Protein AF-A0A7I8DK92-F1 (afdb_monomer_lite)

Sequence (256 aa):
MRRIVTFVFLFSFLMVQNGCSIKQSSAKESYLDGIVMADKEGSFMIAFSGKEGILSPFEPVSVFYKNVKESFPRGTLIRITYDGTVRESYPVQVTAKDITVIQEVKDNWPPTMQIDSTYSPEEAIADGCYVENINGKNNNNKNLEAAVRFWQNASQGICAYLRKVTYTTEGDPIIADIIYDGTKFYAVTDSTRDSFLGTGSRISSKEYSFLNTYEKDGKKIIYLANKEQVSQKEYESGSLDTLRFIWSKKWYTFLR

InterPro domains:
  IPR025372 Protein of unknown function DUF4362 [PF14275] (138-211)

Organism: NCBI:txid1727145

Radius of gyration: 21.46 Å; chains: 1; bounding box: 60×77×52 Å

Foldseek 3Di:
DDDDDDDDDDDDDPPPPPFDKDADDDPDFDKWKFFFQADDVQWTWTQTQDLDDPDAGGQIEIEGEDDDPDDAQGLFIKMFTARRIWTPDVVIYTYGPDIGGPDHDDPNHNDPVPQDQQCAPVNCLSSQAQEDEPVPPDPDVSNCVLVVSQCVCVVVLHWGKHWYWYADPVGGIKIWIWTDNSFWIKIKIAPVSVPPDDPDPRIDIDIFGEWDWDDDPQKIKIKGFNDHDADPVNVVVVVTPIDIDIGHRPPPPPPD

Secondary structure (DSSP, 8-state):
--------------------EEE---SSPEEEEEEEEEEETTEEEEEE--SSSSSPTT-EEEEEESS--PPPPTT-EEEEEEEEEEESSSSEEEEEEEEEEEEPPSTT----TTS-TT--HHHHHHTT-EEE-TTS----HHHHHHHHHHHHHHHTT--EEEEEEEE-TT--EEEEEEEE-SS-EEEEEE-TT-TTS-SS-SEEEEEESEEEEEEETTEEEEEEESSS---HHHHHTT-S--EEEEEESTTTTS--

pLDDT: mean 78.19, std 17.71, range [33.88, 96.88]

Structure (mmCIF, N/CA/C/O backbone):
data_AF-A0A7I8DK92-F1
#
_entry.id   AF-A0A7I8DK92-F1
#
loop_
_atom_site.group_PDB
_atom_site.id
_atom_site.type_symbol
_atom_site.label_atom_id
_atom_site.label_alt_id
_atom_site.label_comp_id
_atom_site.label_asym_id
_atom_site.label_entity_id
_atom_site.label_seq_id
_atom_site.pdbx_PDB_ins_code
_atom_site.Cartn_x
_atom_site.Cartn_y
_atom_site.Cartn_z
_atom_site.occupancy
_atom_site.B_iso_or_equiv
_atom_site.auth_seq_id
_atom_site.auth_comp_id
_atom_site.auth_asym_id
_atom_site.auth_atom_id
_atom_site.pdbx_PDB_model_num
ATOM 1 N N . MET A 1 1 ? -34.002 59.200 1.028 1.00 43.03 1 MET A N 1
ATOM 2 C CA . MET A 1 1 ? -32.833 58.302 0.884 1.00 43.03 1 MET A CA 1
ATOM 3 C C . MET A 1 1 ? -33.162 56.977 1.550 1.00 43.03 1 MET A C 1
ATOM 5 O O . MET A 1 1 ? -33.529 56.970 2.717 1.00 43.03 1 MET A O 1
ATOM 9 N N . ARG A 1 2 ? -33.186 55.898 0.762 1.00 38.94 2 ARG A N 1
ATOM 10 C CA . ARG A 1 2 ? -33.722 54.578 1.128 1.00 38.94 2 ARG A CA 1
ATOM 11 C C . ARG A 1 2 ? -32.691 53.763 1.917 1.00 38.94 2 ARG A C 1
ATOM 13 O O . ARG A 1 2 ? -31.544 53.666 1.498 1.00 38.94 2 ARG A O 1
ATOM 20 N N . ARG A 1 3 ? -33.133 53.159 3.025 1.00 41.09 3 ARG A N 1
ATOM 21 C CA . ARG A 1 3 ? -32.421 52.105 3.763 1.00 41.09 3 ARG A CA 1
ATOM 22 C C . ARG A 1 3 ? -32.473 50.811 2.946 1.00 41.09 3 ARG A C 1
ATOM 24 O O . ARG A 1 3 ? -33.563 50.393 2.569 1.00 41.09 3 ARG A O 1
ATOM 31 N N . ILE A 1 4 ? -31.325 50.188 2.698 1.00 50.22 4 ILE A N 1
ATOM 32 C CA . ILE A 1 4 ? -31.240 48.814 2.190 1.00 50.22 4 ILE A CA 1
ATOM 33 C C . ILE A 1 4 ? -30.843 47.939 3.376 1.00 50.22 4 ILE A C 1
ATOM 35 O O . ILE A 1 4 ? -29.751 48.070 3.922 1.00 50.22 4 ILE A O 1
ATOM 39 N N . VAL A 1 5 ? -31.785 47.105 3.810 1.00 44.62 5 VAL A N 1
ATOM 40 C CA . VAL A 1 5 ? -31.573 46.018 4.765 1.00 44.62 5 VAL A CA 1
ATOM 41 C C . VAL A 1 5 ? -31.177 44.803 3.935 1.00 44.62 5 VAL A C 1
ATOM 43 O O . VAL A 1 5 ? -32.002 44.284 3.186 1.00 44.62 5 VAL A O 1
ATOM 46 N N . THR A 1 6 ? -29.925 44.364 4.033 1.00 50.34 6 THR A N 1
ATOM 47 C CA . THR A 1 6 ? -29.483 43.112 3.411 1.00 50.34 6 THR A CA 1
ATOM 48 C C . THR A 1 6 ? -29.711 41.978 4.403 1.00 50.34 6 THR A C 1
ATOM 50 O O . THR A 1 6 ? -28.994 41.847 5.392 1.00 50.34 6 THR A O 1
ATOM 53 N N . PHE A 1 7 ? -30.742 41.178 4.145 1.00 39.66 7 PHE A N 1
ATOM 54 C CA . PHE A 1 7 ? -31.006 39.916 4.828 1.00 39.66 7 PHE A CA 1
ATOM 55 C C . PHE A 1 7 ? -30.078 38.852 4.221 1.00 39.66 7 PHE A C 1
ATOM 57 O O . PHE A 1 7 ? -30.259 38.456 3.071 1.00 39.66 7 PHE A O 1
ATOM 64 N N . VAL A 1 8 ? -29.062 38.411 4.963 1.00 44.53 8 VAL A N 1
ATOM 65 C CA . VAL A 1 8 ? -28.248 37.247 4.585 1.00 44.53 8 VAL A CA 1
ATOM 66 C C . VAL A 1 8 ? -28.933 36.016 5.169 1.00 44.53 8 VAL A C 1
ATOM 68 O O . VAL A 1 8 ? -28.895 35.790 6.377 1.00 44.53 8 VAL A O 1
ATOM 71 N N . PHE A 1 9 ? -29.601 35.241 4.316 1.00 41.94 9 PHE A N 1
ATOM 72 C CA . PHE A 1 9 ? -30.107 33.920 4.681 1.00 41.94 9 PHE A CA 1
ATOM 73 C C . PHE A 1 9 ? -28.923 32.953 4.795 1.00 41.94 9 PHE A C 1
ATOM 75 O O . PHE A 1 9 ? -28.327 32.553 3.796 1.00 41.94 9 PHE A O 1
ATOM 82 N N . LEU A 1 10 ? -28.579 32.594 6.031 1.00 39.50 10 LEU A N 1
ATOM 83 C CA . LEU A 1 10 ? -27.655 31.515 6.354 1.00 39.50 10 LEU A CA 1
ATOM 84 C C . LEU A 1 10 ? -28.405 30.186 6.169 1.00 39.50 10 LEU A C 1
ATOM 86 O O . LEU A 1 10 ? -29.225 29.808 7.002 1.00 39.50 10 LEU A O 1
ATOM 90 N N . PHE A 1 11 ? -28.170 29.505 5.050 1.00 39.16 11 PHE A N 1
ATOM 91 C CA . PHE A 1 11 ? -28.754 28.194 4.770 1.00 39.16 11 PHE A CA 1
ATOM 92 C C . PHE A 1 11 ? -27.801 27.107 5.289 1.00 39.16 11 PHE A C 1
ATOM 94 O O . PHE A 1 11 ? -26.909 26.644 4.581 1.00 39.16 11 PHE A O 1
ATOM 101 N N . SER A 1 12 ? -27.939 26.739 6.563 1.00 37.88 12 SER A N 1
ATOM 102 C CA . SER A 1 12 ? -27.239 25.598 7.156 1.00 37.88 12 SER A CA 1
ATOM 103 C C . SER A 1 12 ? -27.934 24.297 6.746 1.00 37.88 12 SER A C 1
ATOM 105 O O . SER A 1 12 ? -28.978 23.921 7.275 1.00 37.88 12 SER A O 1
ATOM 107 N N . PHE A 1 13 ? -27.342 23.595 5.782 1.00 38.38 13 PHE A N 1
ATOM 108 C CA . PHE A 1 13 ? -27.743 22.245 5.396 1.00 38.38 13 PHE A CA 1
ATOM 109 C C . PHE A 1 13 ? -27.244 21.249 6.461 1.00 38.38 13 PHE A C 1
ATOM 111 O O . PHE A 1 13 ? -26.108 20.785 6.418 1.00 38.38 13 PHE A O 1
ATOM 118 N N . LEU A 1 14 ? -28.084 20.927 7.447 1.00 39.25 14 LEU A N 1
ATOM 119 C CA . LEU A 1 14 ? -27.889 19.763 8.318 1.00 39.25 14 LEU A CA 1
ATOM 120 C C . LEU A 1 14 ? -28.417 18.523 7.586 1.00 39.25 14 LEU A C 1
ATOM 122 O O . LEU A 1 14 ? -29.581 18.154 7.718 1.00 39.25 14 LEU A O 1
ATOM 126 N N . MET A 1 15 ? -27.564 17.881 6.789 1.00 36.28 15 MET A N 1
ATOM 127 C CA . MET A 1 15 ? -27.816 16.514 6.325 1.00 36.28 15 MET A CA 1
ATOM 128 C C . MET A 1 15 ? -27.487 15.549 7.464 1.00 36.28 15 MET A C 1
ATOM 130 O O . MET A 1 15 ? -26.329 15.207 7.688 1.00 36.28 15 MET A O 1
ATOM 134 N N . VAL A 1 16 ? -28.511 15.102 8.190 1.00 40.25 16 VAL A N 1
ATOM 135 C CA . VAL A 1 16 ? -28.412 13.911 9.040 1.00 40.25 16 VAL A CA 1
ATOM 136 C C . VAL A 1 16 ? -28.439 12.702 8.106 1.00 40.25 16 VAL A C 1
ATOM 138 O O . VAL A 1 16 ? -29.503 12.253 7.687 1.00 40.25 16 VAL A O 1
ATOM 141 N N . GLN A 1 17 ? -27.265 12.202 7.720 1.00 40.75 17 GLN A N 1
ATOM 142 C CA . GLN A 1 17 ? -27.170 10.918 7.032 1.00 40.75 17 GLN A CA 1
ATOM 143 C C . GLN A 1 17 ? -27.347 9.801 8.065 1.00 40.75 17 GLN A C 1
ATOM 145 O O . GLN A 1 17 ? -26.431 9.480 8.820 1.00 40.75 17 GLN A O 1
ATOM 150 N N . ASN A 1 18 ? -28.543 9.211 8.102 1.00 38.34 18 ASN A N 1
ATOM 151 C CA . ASN A 1 18 ? -28.768 7.917 8.739 1.00 38.34 18 ASN A CA 1
ATOM 152 C C . ASN A 1 18 ? -28.068 6.850 7.886 1.00 38.34 18 ASN A C 1
ATOM 154 O O . ASN A 1 18 ? -28.679 6.267 6.994 1.00 38.34 18 ASN A O 1
ATOM 158 N N . GLY A 1 19 ? -26.768 6.652 8.110 1.00 45.09 19 GLY A N 1
ATOM 159 C CA . GLY A 1 19 ? -26.027 5.553 7.500 1.00 45.09 19 GLY A CA 1
ATOM 160 C C . GLY A 1 19 ? -26.622 4.227 7.965 1.00 45.09 19 GLY A C 1
ATOM 161 O O . GLY A 1 19 ? -26.694 3.973 9.169 1.00 45.09 19 GLY A O 1
ATOM 162 N N . CYS A 1 20 ? -27.080 3.407 7.021 1.00 53.38 20 CYS A N 1
ATOM 163 C CA . CYS A 1 20 ? -27.494 2.043 7.308 1.00 53.38 20 CYS A CA 1
ATOM 164 C C . CYS A 1 20 ? -26.260 1.268 7.802 1.00 53.38 20 CYS A C 1
ATOM 166 O O . CYS A 1 20 ? -25.171 1.378 7.232 1.00 53.38 20 CYS A O 1
ATOM 168 N N . SER A 1 21 ? -26.394 0.551 8.916 1.00 49.16 21 SER A N 1
ATOM 169 C CA . SER A 1 21 ? -25.342 -0.315 9.442 1.00 49.16 21 SER A CA 1
ATOM 170 C C . SER A 1 21 ? -25.798 -1.763 9.356 1.00 49.16 21 SER A C 1
ATOM 172 O O . SER A 1 21 ? -26.874 -2.124 9.837 1.00 49.16 21 SER A O 1
ATOM 174 N N . ILE A 1 22 ? -24.971 -2.609 8.745 1.00 60.44 22 ILE A N 1
ATOM 175 C CA . ILE A 1 22 ? -25.211 -4.049 8.705 1.00 60.44 22 ILE A CA 1
ATOM 176 C C . ILE A 1 22 ? -24.474 -4.657 9.895 1.00 60.44 22 ILE A C 1
ATOM 178 O O . ILE A 1 22 ? -23.268 -4.466 10.067 1.00 60.44 22 ILE A O 1
ATOM 182 N N . LYS A 1 23 ? -25.210 -5.383 10.739 1.00 53.19 23 LYS A N 1
ATOM 183 C CA . LYS A 1 23 ? -24.639 -6.125 11.863 1.00 53.19 23 LYS A CA 1
ATOM 184 C C . LYS A 1 23 ? -24.298 -7.535 11.397 1.00 53.19 23 LYS A C 1
ATOM 186 O O . LYS A 1 23 ? -25.201 -8.308 11.073 1.00 53.19 23 LYS A O 1
ATOM 191 N N . GLN A 1 24 ? -23.016 -7.884 11.371 1.00 54.34 24 GLN A N 1
ATOM 192 C CA . GLN A 1 24 ? -22.604 -9.240 11.024 1.00 54.34 24 GLN A CA 1
ATOM 193 C C . GLN A 1 24 ? -22.913 -10.178 12.206 1.00 54.34 24 GLN A C 1
ATOM 195 O O . GLN A 1 24 ? -22.401 -10.014 13.312 1.00 54.34 24 GLN A O 1
ATOM 200 N N . SER A 1 25 ? -23.824 -11.131 12.000 1.00 43.91 25 SER A N 1
ATOM 201 C CA . SER A 1 25 ? -24.224 -12.107 13.019 1.00 43.91 25 SER A CA 1
ATOM 202 C C . SER A 1 25 ? -23.182 -13.223 13.109 1.00 43.91 25 SER A C 1
ATOM 204 O O . SER A 1 25 ? -23.156 -14.131 12.283 1.00 43.91 25 SER A O 1
ATOM 206 N N . SER A 1 26 ? -22.297 -13.152 14.103 1.00 49.41 26 SER A N 1
ATOM 207 C CA . SER A 1 26 ? -21.415 -14.259 14.480 1.00 49.41 26 SER A CA 1
ATOM 208 C C . SER A 1 26 ? -21.126 -14.206 15.983 1.00 49.41 26 SER A C 1
ATOM 210 O O . SER A 1 26 ? -20.877 -13.138 16.535 1.00 49.41 26 SER A O 1
ATOM 212 N N . ALA A 1 27 ? -21.159 -15.364 16.650 1.00 48.00 27 ALA A N 1
ATOM 213 C CA . ALA A 1 27 ? -20.845 -15.512 18.076 1.00 48.00 27 ALA A CA 1
ATOM 214 C C . ALA A 1 27 ? -19.338 -15.379 18.394 1.00 48.00 27 ALA A C 1
ATOM 216 O O . ALA A 1 27 ? -18.954 -15.384 19.561 1.00 48.00 27 ALA A O 1
ATOM 217 N N . LYS A 1 28 ? -18.483 -15.268 17.368 1.00 59.41 28 LYS A N 1
ATOM 218 C CA . LYS A 1 28 ? -17.037 -15.053 17.483 1.00 59.41 28 LYS A CA 1
ATOM 219 C C . LYS A 1 28 ? -16.735 -13.564 17.306 1.00 59.41 28 LYS A C 1
ATOM 221 O O . LYS A 1 28 ? -17.303 -12.933 16.411 1.00 59.41 28 LYS A O 1
ATOM 226 N N . GLU A 1 29 ? -15.857 -13.008 18.144 1.00 69.94 29 GLU A N 1
ATOM 227 C CA . GLU A 1 29 ? -15.396 -11.625 17.978 1.00 69.94 29 GLU A CA 1
ATOM 228 C C . GLU A 1 29 ? -14.848 -11.420 16.563 1.00 69.94 29 GLU A C 1
ATOM 230 O O . GLU A 1 29 ? -14.051 -12.219 16.065 1.00 69.94 29 GLU A O 1
ATOM 235 N N . SER A 1 30 ? -15.338 -10.373 15.901 1.00 85.94 30 SER A N 1
ATOM 236 C CA . SER A 1 30 ? -14.914 -10.027 14.549 1.00 85.94 30 SER A CA 1
ATOM 237 C C . SER A 1 30 ? -13.634 -9.214 14.638 1.00 85.94 30 SER A C 1
ATOM 239 O O . SER A 1 30 ? -13.545 -8.274 15.430 1.00 85.94 30 SER A O 1
ATOM 241 N N . TYR A 1 31 ? -12.651 -9.575 13.824 1.00 90.50 31 TYR A N 1
ATOM 242 C CA . TYR A 1 31 ? -11.410 -8.830 13.709 1.00 90.50 31 TYR A CA 1
ATOM 243 C C . TYR A 1 31 ? -11.083 -8.561 12.247 1.00 90.50 31 TYR A C 1
ATOM 245 O O . TYR A 1 31 ? -11.585 -9.233 11.344 1.00 90.50 31 TYR A O 1
ATOM 253 N N . LEU A 1 32 ? -10.252 -7.555 12.027 1.00 91.19 32 LEU A N 1
ATOM 254 C CA . LEU A 1 32 ? -9.646 -7.270 10.740 1.00 91.19 32 LEU A CA 1
ATOM 255 C C . LEU A 1 32 ? -8.188 -6.894 10.957 1.00 91.19 32 LEU A C 1
ATOM 257 O O . LEU A 1 32 ? -7.858 -6.185 11.907 1.00 91.19 32 LEU A O 1
ATOM 261 N N . ASP A 1 33 ? -7.333 -7.389 10.076 1.00 92.44 33 ASP A N 1
ATOM 262 C CA . ASP A 1 33 ? -5.923 -7.033 10.062 1.00 92.44 33 ASP A CA 1
ATOM 263 C C . ASP A 1 33 ? -5.714 -5.968 8.985 1.00 92.44 33 ASP A C 1
ATOM 265 O O . ASP A 1 33 ? -6.384 -5.975 7.944 1.00 92.44 33 ASP A O 1
ATOM 269 N N . GLY A 1 34 ? -4.820 -5.019 9.239 1.00 92.81 34 GLY A N 1
ATOM 270 C CA . GLY A 1 34 ? -4.534 -3.983 8.262 1.00 92.81 34 GLY A CA 1
ATOM 271 C C . GLY A 1 34 ? -3.261 -3.202 8.522 1.00 92.81 34 GLY A C 1
ATOM 272 O O . GLY A 1 34 ? -2.737 -3.158 9.633 1.00 92.81 34 GLY A O 1
ATOM 273 N N . ILE A 1 35 ? -2.771 -2.588 7.452 1.00 93.75 35 ILE A N 1
ATOM 274 C CA . ILE A 1 35 ? -1.554 -1.780 7.428 1.00 93.75 35 ILE A CA 1
ATOM 275 C C . ILE A 1 35 ? -1.944 -0.318 7.612 1.00 93.75 35 ILE A C 1
ATOM 277 O O . ILE A 1 35 ? -2.695 0.220 6.799 1.00 93.75 35 ILE A O 1
ATOM 281 N N . VAL A 1 36 ? -1.419 0.347 8.638 1.00 94.06 36 VAL A N 1
ATOM 282 C CA . VAL A 1 36 ? -1.688 1.768 8.903 1.00 94.06 36 VAL A CA 1
ATOM 283 C C . VAL A 1 36 ? -1.177 2.637 7.751 1.00 94.06 36 VAL A C 1
ATOM 285 O O . VAL A 1 36 ? 0.009 2.638 7.435 1.00 94.06 36 VAL A O 1
ATOM 288 N N . MET A 1 37 ? -2.068 3.402 7.121 1.00 94.75 37 MET A N 1
ATOM 289 C CA . MET A 1 37 ? -1.750 4.342 6.040 1.00 94.75 37 MET A CA 1
ATOM 290 C C . MET A 1 37 ? -1.660 5.782 6.532 1.00 94.75 37 MET A C 1
ATOM 292 O O . MET A 1 37 ? -0.812 6.539 6.071 1.00 94.75 37 MET A O 1
ATOM 296 N N . ALA A 1 38 ? -2.541 6.168 7.451 1.00 93.44 38 ALA A N 1
ATOM 297 C CA . ALA A 1 38 ? -2.572 7.502 8.031 1.00 93.44 38 ALA A CA 1
ATOM 298 C C . ALA A 1 38 ? -3.147 7.435 9.442 1.00 93.44 38 ALA A C 1
ATOM 300 O O . ALA A 1 38 ? -4.088 6.681 9.683 1.00 93.44 38 ALA A O 1
ATOM 301 N N . ASP A 1 39 ? -2.617 8.257 10.336 1.00 89.38 39 ASP A N 1
ATOM 302 C CA . ASP A 1 39 ? -3.094 8.407 11.705 1.00 89.38 39 ASP A CA 1
ATOM 303 C C . ASP A 1 39 ? -3.579 9.849 11.899 1.00 89.38 39 ASP A C 1
ATOM 305 O O . ASP A 1 39 ? -2.881 10.804 11.545 1.00 89.38 39 ASP A O 1
ATOM 309 N N . LYS A 1 40 ? -4.813 10.006 12.376 1.00 84.25 40 LYS A N 1
ATOM 310 C CA . LYS A 1 40 ? -5.448 11.290 12.678 1.00 84.25 40 LYS A CA 1
ATOM 311 C C . LYS A 1 40 ? -6.088 11.191 14.059 1.00 84.25 40 LYS A C 1
ATOM 313 O O . LYS A 1 40 ? -6.484 10.122 14.508 1.00 84.25 40 LYS A O 1
ATOM 318 N N . GLU A 1 41 ? -6.234 12.322 14.736 1.00 81.81 41 GLU A N 1
ATOM 319 C CA . GLU A 1 41 ? -6.794 12.334 16.088 1.00 81.81 41 GLU A CA 1
ATOM 320 C C . GLU A 1 41 ? -8.181 11.657 16.138 1.00 81.81 41 GLU A C 1
ATOM 322 O O . GLU A 1 41 ? -9.144 12.124 15.528 1.00 81.81 41 GLU A O 1
ATOM 327 N N . GLY A 1 42 ? -8.266 10.523 16.844 1.00 83.50 42 GLY A N 1
ATOM 328 C CA . GLY A 1 42 ? -9.498 9.748 17.031 1.00 83.50 42 GLY A CA 1
ATOM 329 C C . GLY A 1 42 ? -9.850 8.768 15.903 1.00 83.50 42 GLY A C 1
ATOM 330 O O . GLY A 1 42 ? -10.885 8.097 15.994 1.00 83.50 42 GLY A O 1
ATOM 331 N N . SER A 1 43 ? -9.027 8.658 14.855 1.00 90.50 43 SER A N 1
ATOM 332 C CA . SER A 1 43 ? -9.206 7.658 13.796 1.00 90.50 43 SER A CA 1
ATOM 333 C C . SER A 1 43 ? -7.944 7.435 12.966 1.00 90.50 43 SER A C 1
ATOM 335 O O . SER A 1 43 ? -7.288 8.396 12.580 1.00 90.50 43 SER A O 1
ATOM 337 N N . PHE A 1 44 ? -7.694 6.208 12.527 1.00 91.75 44 PHE A N 1
ATOM 338 C CA . PHE A 1 44 ? -6.676 5.940 11.507 1.00 91.75 44 PHE A CA 1
ATOM 339 C C . PHE A 1 44 ? -7.287 5.298 10.263 1.00 91.75 44 PHE A C 1
ATOM 341 O O . PHE A 1 44 ? -8.377 4.721 10.280 1.00 91.75 44 PHE A O 1
ATOM 348 N N . MET A 1 45 ? -6.561 5.432 9.161 1.00 95.69 45 MET A N 1
ATOM 349 C CA . MET A 1 45 ? -6.822 4.749 7.905 1.00 95.69 45 MET A CA 1
ATOM 350 C C . MET A 1 45 ? -5.901 3.544 7.815 1.00 95.69 45 MET A C 1
ATOM 352 O O . MET A 1 45 ? -4.688 3.697 7.955 1.00 95.69 45 MET A O 1
ATOM 356 N N . ILE A 1 46 ? -6.454 2.372 7.524 1.00 95.50 46 ILE A N 1
ATOM 357 C CA . ILE A 1 46 ? -5.673 1.173 7.206 1.00 95.50 46 ILE A CA 1
ATOM 358 C C . ILE A 1 46 ? -5.963 0.680 5.796 1.00 95.50 46 ILE A C 1
ATOM 360 O O . ILE A 1 46 ? -7.043 0.922 5.262 1.00 95.50 46 ILE A O 1
ATOM 364 N N . ALA A 1 47 ? -5.027 -0.067 5.229 1.00 94.94 47 ALA A N 1
ATOM 365 C CA . ALA A 1 47 ? -5.280 -0.977 4.124 1.00 94.94 47 ALA A CA 1
ATOM 366 C C . ALA A 1 47 ? -5.580 -2.367 4.692 1.00 94.94 47 ALA A C 1
ATOM 368 O O . ALA A 1 47 ? -4.724 -2.942 5.366 1.00 94.94 47 ALA A O 1
ATOM 369 N N . PHE A 1 48 ? -6.777 -2.897 4.446 1.00 93.44 48 PHE A N 1
ATOM 370 C CA . PHE A 1 48 ? -7.167 -4.235 4.899 1.00 93.44 48 PHE A CA 1
ATOM 371 C C . PHE A 1 48 ? -6.205 -5.299 4.349 1.00 93.44 48 PHE A C 1
ATOM 373 O O . PHE A 1 48 ? -5.962 -5.333 3.151 1.00 93.44 48 PHE A O 1
ATOM 380 N N . SER A 1 49 ? -5.634 -6.164 5.185 1.00 87.81 49 SER A N 1
ATOM 381 C CA . SER A 1 49 ? -4.675 -7.194 4.744 1.00 87.81 49 SER A CA 1
ATOM 382 C C . SER A 1 49 ? -5.276 -8.601 4.656 1.00 87.81 49 SER A C 1
ATOM 384 O O . SER A 1 49 ? -4.577 -9.545 4.293 1.00 87.81 49 SER A O 1
ATOM 386 N N . GLY A 1 50 ? -6.557 -8.765 4.999 1.00 78.75 50 GLY A N 1
ATOM 387 C CA . GLY A 1 50 ? -7.232 -10.060 4.978 1.00 78.75 50 GLY A CA 1
ATOM 388 C C . GLY A 1 50 ? -7.654 -10.511 3.576 1.00 78.75 50 GLY A C 1
ATOM 389 O O . GLY A 1 50 ? -7.856 -9.706 2.669 1.00 78.75 50 GLY A O 1
ATOM 390 N N . LYS A 1 51 ? -7.813 -11.830 3.420 1.00 68.50 51 LYS A N 1
ATOM 391 C CA . LYS A 1 51 ? -8.321 -12.481 2.194 1.00 68.50 51 LYS A CA 1
ATOM 392 C C . LYS A 1 51 ? -9.790 -12.899 2.302 1.00 68.50 51 LYS A C 1
ATOM 394 O O . LYS A 1 51 ? -10.414 -13.234 1.302 1.00 68.50 51 LYS A O 1
ATOM 399 N N . GLU A 1 52 ? -10.331 -12.899 3.517 1.00 63.97 52 GLU A N 1
ATOM 400 C CA . GLU A 1 52 ? -11.688 -13.340 3.823 1.00 63.97 52 GLU A CA 1
ATOM 401 C C . GLU A 1 52 ? -12.514 -12.158 4.327 1.00 63.97 52 GLU A C 1
ATOM 403 O O . GLU A 1 52 ? -12.084 -11.428 5.220 1.00 63.97 52 GLU A O 1
ATOM 408 N N . GLY A 1 53 ? -13.710 -11.974 3.770 1.00 68.19 53 GLY A N 1
ATOM 409 C CA . GLY A 1 53 ? -14.640 -10.940 4.210 1.00 68.19 53 GLY A CA 1
ATOM 410 C C . GLY A 1 53 ? -15.321 -10.209 3.059 1.00 68.19 53 GLY A C 1
ATOM 411 O O . GLY A 1 53 ? -15.321 -10.660 1.919 1.00 68.19 53 GLY A O 1
ATOM 412 N N . ILE A 1 54 ? -15.940 -9.079 3.399 1.00 71.38 54 ILE A N 1
ATOM 413 C CA . ILE A 1 54 ? -16.674 -8.209 2.464 1.00 71.38 54 ILE A CA 1
ATOM 414 C C . ILE A 1 54 ? -15.713 -7.265 1.717 1.00 71.38 54 ILE A C 1
ATOM 416 O O . ILE A 1 54 ? -16.071 -6.709 0.685 1.00 71.38 54 ILE A O 1
ATOM 420 N N . LEU A 1 55 ? -14.497 -7.090 2.240 1.00 84.44 55 LEU A N 1
ATOM 421 C CA . LEU A 1 55 ? -13.499 -6.167 1.715 1.00 84.44 55 LEU A CA 1
ATOM 422 C C . LEU A 1 55 ? -12.508 -6.891 0.812 1.00 84.44 55 LEU A C 1
ATOM 424 O O . LEU A 1 55 ? -12.035 -7.980 1.146 1.00 84.44 55 LEU A O 1
ATOM 428 N N . SER A 1 56 ? -12.139 -6.249 -0.291 1.00 87.00 56 SER A N 1
ATOM 429 C CA . SER A 1 56 ? -11.012 -6.715 -1.100 1.00 87.00 56 SER A CA 1
ATOM 430 C C . SER A 1 56 ? -9.684 -6.421 -0.386 1.00 87.00 56 SER A C 1
ATOM 432 O O . SER A 1 56 ? -9.583 -5.418 0.332 1.00 87.00 56 SER A O 1
ATOM 434 N N . PRO A 1 57 ? -8.626 -7.222 -0.616 1.00 89.81 57 PRO A N 1
ATOM 435 C CA . PRO A 1 57 ? -7.303 -6.923 -0.085 1.00 89.81 57 PRO A CA 1
ATOM 436 C C . PRO A 1 57 ? -6.855 -5.502 -0.439 1.00 89.81 57 PRO A C 1
ATOM 438 O O . PRO A 1 57 ? -7.038 -5.015 -1.557 1.00 89.81 57 PRO A O 1
ATOM 441 N N . PHE A 1 58 ? -6.261 -4.836 0.538 1.00 91.94 58 PHE A N 1
ATOM 442 C CA . PHE A 1 58 ? -5.793 -3.455 0.529 1.00 91.94 58 PHE A CA 1
ATOM 443 C C . PHE A 1 58 ? -6.867 -2.388 0.293 1.00 91.94 58 PHE A C 1
ATOM 445 O O . PHE A 1 58 ? -6.541 -1.247 -0.047 1.00 91.94 58 PHE A O 1
ATOM 452 N N . GLU A 1 59 ? -8.149 -2.713 0.463 1.00 92.31 59 GLU A N 1
ATOM 453 C CA . GLU A 1 59 ? -9.178 -1.679 0.524 1.00 92.31 59 GLU A CA 1
ATOM 454 C C . GLU A 1 59 ? -8.982 -0.776 1.748 1.00 92.31 59 GLU A C 1
ATOM 456 O O . GLU A 1 59 ? -8.625 -1.262 2.829 1.00 92.31 59 GLU A O 1
ATOM 461 N N . PRO A 1 60 ? -9.191 0.545 1.592 1.00 95.25 60 PRO A N 1
ATOM 462 C CA . PRO A 1 60 ? -9.072 1.462 2.705 1.00 95.25 60 PRO A CA 1
ATOM 463 C C . PRO A 1 60 ? -10.224 1.255 3.689 1.00 95.25 60 PRO A C 1
ATOM 465 O O . PRO A 1 60 ? -11.395 1.217 3.305 1.00 95.25 60 PRO A O 1
ATOM 468 N N . VAL A 1 61 ? -9.885 1.198 4.972 1.00 95.19 61 VAL A N 1
ATOM 469 C CA . VAL A 1 61 ? -10.843 1.165 6.078 1.00 95.19 61 VAL A CA 1
ATOM 470 C C . VAL A 1 61 ? -10.520 2.309 7.025 1.00 95.19 61 VAL A C 1
ATOM 472 O O . VAL A 1 61 ? -9.372 2.494 7.429 1.00 95.19 61 VAL A O 1
ATOM 475 N N . SER A 1 62 ? -11.542 3.083 7.368 1.00 95.25 62 SER A N 1
ATOM 476 C CA . SER A 1 62 ? -11.483 4.098 8.410 1.00 95.25 62 SER A CA 1
ATOM 477 C C . SER A 1 62 ? -11.880 3.469 9.740 1.00 95.25 62 SER A C 1
ATOM 479 O O . SER A 1 62 ? -12.959 2.888 9.889 1.00 95.25 62 SER A O 1
ATOM 481 N N . VAL A 1 63 ? -10.985 3.562 10.712 1.00 94.19 63 VAL A N 1
ATOM 482 C CA . VAL A 1 63 ? -11.138 2.912 12.008 1.00 94.19 63 VAL A CA 1
ATOM 483 C C . VAL A 1 63 ? -11.247 3.988 13.069 1.00 94.19 63 VAL A C 1
ATOM 485 O O . VAL A 1 63 ? -10.282 4.693 13.358 1.00 94.19 63 VAL A O 1
ATOM 488 N N . PHE A 1 64 ? -12.433 4.112 13.655 1.00 92.62 64 PHE A N 1
ATOM 489 C CA . PHE A 1 64 ? -12.655 4.968 14.813 1.00 92.62 64 PHE A CA 1
ATOM 490 C C . PHE A 1 64 ? -12.322 4.212 16.087 1.00 92.62 64 PHE A C 1
ATOM 492 O O . PHE A 1 64 ? -12.662 3.038 16.221 1.00 92.62 64 PHE A O 1
ATOM 499 N N . TYR A 1 65 ? -11.748 4.899 17.063 1.00 88.50 65 TYR A N 1
ATOM 500 C CA . TYR A 1 65 ? -11.486 4.325 18.375 1.00 88.50 65 TYR A CA 1
ATOM 501 C C . TYR A 1 65 ? -11.824 5.342 19.461 1.00 88.50 65 TYR A C 1
ATOM 503 O O . TYR A 1 65 ? -11.589 6.542 19.330 1.00 88.50 65 TYR A O 1
ATOM 511 N N . LYS A 1 66 ? -12.410 4.860 20.557 1.00 75.12 66 LYS A N 1
ATOM 512 C CA . LYS A 1 66 ? -12.657 5.667 21.752 1.00 75.12 66 LYS A CA 1
ATOM 513 C C . LYS A 1 66 ? -11.606 5.263 22.778 1.00 75.12 66 LYS A C 1
ATOM 515 O O . LYS A 1 66 ? -11.696 4.169 23.318 1.00 75.12 66 LYS A O 1
ATOM 520 N N . ASN A 1 67 ? -10.650 6.150 23.057 1.00 68.06 67 ASN A N 1
ATOM 521 C CA . ASN A 1 67 ? -9.680 6.055 24.165 1.00 68.06 67 ASN A CA 1
ATOM 522 C C . ASN A 1 67 ? -8.353 5.310 23.922 1.00 68.06 67 ASN A C 1
ATOM 524 O O . ASN A 1 67 ? -7.666 5.002 24.895 1.00 68.06 67 ASN A O 1
ATOM 528 N N . VAL A 1 68 ? -7.928 5.080 22.679 1.00 65.56 68 VAL A N 1
ATOM 529 C CA . VAL A 1 68 ? -6.546 4.633 22.421 1.00 65.56 68 VAL A CA 1
ATOM 530 C C . VAL A 1 68 ? -5.644 5.867 22.359 1.00 65.56 68 VAL A C 1
ATOM 532 O O . VAL A 1 68 ? -5.850 6.754 21.538 1.00 65.56 68 VAL A O 1
ATOM 535 N N . LYS A 1 69 ? -4.696 5.974 23.296 1.00 59.28 69 LYS A N 1
ATOM 536 C CA . LYS A 1 69 ? -3.693 7.059 23.333 1.00 59.28 69 LYS A CA 1
ATOM 537 C C . LYS A 1 69 ? -2.484 6.786 22.437 1.00 59.28 69 LYS A C 1
ATOM 539 O O . LYS A 1 69 ? -1.627 7.654 22.299 1.00 59.28 69 LYS A O 1
ATOM 544 N N . GLU A 1 70 ? -2.393 5.583 21.890 1.00 74.38 70 GLU A N 1
ATOM 545 C CA . GLU A 1 70 ? -1.263 5.148 21.084 1.00 74.38 70 GLU A CA 1
ATOM 546 C C . GLU A 1 70 ? -1.441 5.612 19.641 1.00 74.38 70 GLU A C 1
ATOM 548 O O . GLU A 1 70 ? -2.496 5.418 19.037 1.00 74.38 70 GLU A O 1
ATOM 553 N N . SER A 1 71 ? -0.404 6.268 19.123 1.00 84.00 71 SER A N 1
ATOM 554 C CA . SER A 1 71 ? -0.264 6.552 17.700 1.00 8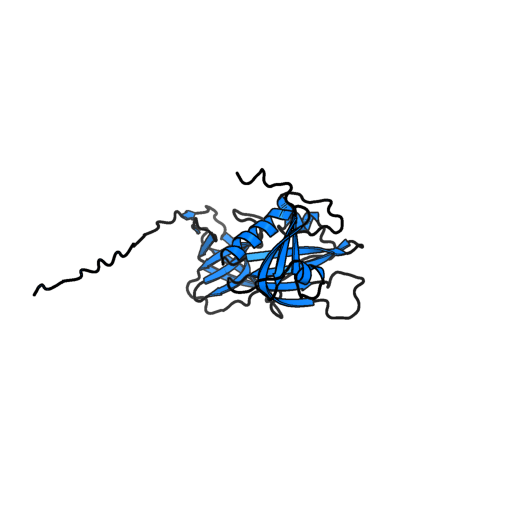4.00 71 SER A CA 1
ATOM 555 C C . SER A 1 71 ? 0.446 5.374 17.054 1.00 84.00 71 SER A C 1
ATOM 557 O O . SER A 1 71 ? 1.434 4.870 17.595 1.00 84.00 71 SER A O 1
ATOM 559 N N . PHE A 1 72 ? -0.046 4.943 15.899 1.00 87.31 72 PHE A N 1
ATOM 560 C CA . PHE A 1 72 ? 0.542 3.826 15.172 1.00 87.31 72 PHE A CA 1
ATOM 561 C C . PHE A 1 72 ? 1.358 4.364 13.996 1.00 87.31 72 PHE A C 1
ATOM 563 O O . PHE A 1 72 ? 0.802 5.043 13.127 1.00 87.31 72 PHE A O 1
ATOM 570 N N . PRO A 1 73 ? 2.666 4.060 13.912 1.00 88.62 73 PRO A N 1
ATOM 571 C CA . PRO A 1 73 ? 3.466 4.462 12.766 1.00 88.62 73 PRO A CA 1
ATOM 572 C C . PRO A 1 73 ? 2.875 3.937 11.455 1.00 88.62 73 PRO A C 1
ATOM 574 O O . PRO A 1 73 ? 2.380 2.808 11.377 1.00 88.62 73 PRO A O 1
ATOM 577 N N . ARG A 1 74 ? 2.963 4.733 10.390 1.00 90.56 74 ARG A N 1
ATOM 578 C CA . ARG A 1 74 ? 2.580 4.297 9.043 1.00 90.56 74 ARG A CA 1
ATOM 579 C C . ARG A 1 74 ? 3.365 3.043 8.643 1.00 90.56 74 ARG A C 1
ATOM 581 O O . ARG A 1 74 ? 4.565 2.939 8.879 1.00 90.56 74 ARG A O 1
ATOM 588 N N . GLY A 1 75 ? 2.662 2.102 8.025 1.00 89.56 75 GLY A N 1
ATOM 589 C CA . GLY A 1 75 ? 3.145 0.770 7.684 1.00 89.56 75 GLY A CA 1
ATOM 590 C C . GLY A 1 75 ? 2.895 -0.281 8.772 1.00 89.56 75 GLY A C 1
ATOM 591 O O . GLY A 1 75 ? 3.044 -1.465 8.486 1.00 89.56 75 GLY A O 1
ATOM 592 N N . THR A 1 76 ? 2.518 0.104 9.999 1.00 90.81 76 THR A N 1
ATOM 593 C CA . THR A 1 76 ? 2.309 -0.856 11.102 1.00 90.81 76 THR A CA 1
ATOM 594 C C . THR A 1 76 ? 1.181 -1.805 10.766 1.00 90.81 76 THR A C 1
ATOM 596 O O . THR A 1 76 ? 0.106 -1.368 10.360 1.00 90.81 76 THR A O 1
ATOM 599 N N . LEU A 1 77 ? 1.431 -3.105 10.930 1.00 91.56 77 LEU A N 1
ATOM 600 C CA . LEU A 1 77 ? 0.395 -4.116 10.811 1.00 91.56 77 LEU A CA 1
ATOM 601 C C . LEU A 1 77 ? -0.261 -4.296 12.170 1.00 91.56 77 LEU A C 1
ATOM 603 O O . LEU A 1 77 ? 0.375 -4.706 13.146 1.00 91.56 77 LEU A O 1
ATOM 607 N N . ILE A 1 78 ? -1.546 -3.987 12.206 1.00 92.44 78 ILE A N 1
ATOM 608 C CA . ILE A 1 78 ? -2.372 -4.037 13.403 1.00 92.44 78 ILE A CA 1
ATOM 609 C C . ILE A 1 78 ? -3.555 -4.974 13.188 1.00 92.44 78 ILE A C 1
ATOM 611 O O . ILE A 1 78 ? -4.040 -5.139 12.068 1.00 92.44 78 ILE A O 1
ATOM 615 N N . ARG A 1 79 ? -4.028 -5.558 14.286 1.00 93.25 79 ARG A N 1
ATOM 616 C CA . ARG A 1 79 ? -5.311 -6.245 14.389 1.00 93.25 79 ARG A CA 1
ATOM 617 C C . ARG A 1 79 ? -6.301 -5.331 15.080 1.00 93.25 79 ARG A C 1
ATOM 619 O O . ARG A 1 79 ? -6.009 -4.814 16.152 1.00 93.25 79 ARG A O 1
ATOM 626 N N . ILE A 1 80 ? -7.480 -5.183 14.497 1.00 92.75 80 ILE A N 1
ATOM 627 C CA . ILE A 1 80 ? -8.590 -4.423 15.064 1.00 92.75 80 ILE A CA 1
ATOM 628 C C . ILE A 1 80 ? -9.714 -5.388 15.389 1.00 92.75 80 ILE A C 1
ATOM 630 O O . ILE A 1 80 ? -10.284 -6.000 14.488 1.00 92.75 80 ILE A O 1
ATOM 634 N N . THR A 1 81 ? -10.064 -5.485 16.666 1.00 92.25 81 THR A N 1
ATOM 635 C CA . THR A 1 81 ? -11.255 -6.208 17.119 1.00 92.25 81 THR A CA 1
ATOM 636 C C . THR A 1 81 ? -12.430 -5.237 17.164 1.00 92.25 81 THR A C 1
ATOM 638 O O . THR A 1 81 ? -12.305 -4.130 17.687 1.00 92.25 81 THR A O 1
ATOM 641 N N . TYR A 1 82 ? -13.587 -5.626 16.630 1.00 89.81 82 TYR A N 1
ATOM 642 C CA . TYR A 1 82 ? -14.789 -4.788 16.567 1.00 89.81 82 TYR A CA 1
ATOM 643 C C . TYR A 1 82 ? -16.060 -5.602 16.852 1.00 89.81 82 TYR A C 1
ATOM 645 O O . TYR A 1 82 ? -16.038 -6.819 17.027 1.00 89.81 82 TYR A O 1
ATOM 653 N N . ASP A 1 83 ? -17.199 -4.926 16.989 1.00 84.19 83 ASP A N 1
ATOM 654 C CA . ASP A 1 83 ? -18.480 -5.543 17.367 1.00 84.19 83 ASP A CA 1
ATOM 655 C C . ASP A 1 83 ? -19.246 -6.201 16.204 1.00 84.19 83 ASP A C 1
ATOM 657 O O . ASP A 1 83 ? -20.381 -6.637 16.398 1.00 84.19 83 ASP A O 1
ATOM 661 N N . GLY A 1 84 ? -18.644 -6.265 15.013 1.00 82.19 84 GLY A N 1
ATOM 662 C CA . GLY A 1 84 ? -19.295 -6.730 13.787 1.00 82.19 84 GLY A CA 1
ATOM 663 C C . GLY A 1 84 ? -20.144 -5.664 13.085 1.00 82.19 84 GLY A C 1
ATOM 664 O O . GLY A 1 84 ? -20.757 -5.964 12.061 1.00 82.19 84 GLY A O 1
ATOM 665 N N . THR A 1 85 ? -20.208 -4.432 13.606 1.00 84.38 85 THR A N 1
ATOM 666 C CA . THR A 1 85 ? -20.898 -3.320 12.949 1.00 84.38 85 THR A CA 1
ATOM 667 C C . THR A 1 85 ? -19.985 -2.682 11.906 1.00 84.38 85 THR A C 1
ATOM 669 O O . THR A 1 85 ? -18.959 -2.084 12.237 1.00 84.38 85 THR A O 1
ATOM 672 N N . VAL A 1 86 ? -20.405 -2.758 10.645 1.00 86.88 86 VAL A N 1
ATOM 673 C CA . VAL A 1 86 ? -19.751 -2.093 9.513 1.00 86.88 86 VAL A CA 1
ATOM 674 C C . VAL A 1 86 ? -20.704 -1.037 8.960 1.00 86.88 86 VAL A C 1
ATOM 676 O O . VAL A 1 86 ? -21.888 -1.313 8.749 1.00 86.88 86 VAL A O 1
ATOM 679 N N . ARG A 1 87 ? -20.222 0.195 8.761 1.00 87.38 87 ARG A N 1
ATOM 680 C CA . ARG A 1 87 ? -21.047 1.269 8.184 1.00 87.38 87 ARG A CA 1
ATOM 681 C C . ARG A 1 87 ? -20.942 1.264 6.668 1.00 87.38 87 ARG A C 1
ATOM 683 O O . ARG A 1 87 ? -19.835 1.236 6.128 1.00 87.38 87 ARG A O 1
ATOM 690 N N . GLU A 1 88 ? -22.083 1.397 6.001 1.00 82.75 88 GLU A N 1
ATOM 691 C CA . GLU A 1 88 ? -22.165 1.560 4.550 1.00 82.75 88 GLU A CA 1
ATOM 692 C C . GLU A 1 88 ? -21.625 2.938 4.134 1.00 82.75 88 GLU A C 1
ATOM 694 O O . GLU A 1 88 ? -22.338 3.938 4.089 1.00 82.75 88 GLU A O 1
ATOM 699 N N . SER A 1 89 ? -20.319 3.008 3.892 1.00 90.00 89 SER A N 1
ATOM 700 C CA . SER A 1 89 ? -19.595 4.215 3.485 1.00 90.00 89 SER A CA 1
ATOM 701 C C . SER A 1 89 ? -18.350 3.830 2.690 1.00 90.00 89 SER A C 1
ATOM 703 O O . SER A 1 89 ? -17.916 2.679 2.738 1.00 90.00 89 SER A O 1
ATOM 705 N N . TYR A 1 90 ? -17.777 4.790 1.961 1.00 88.31 90 TYR A N 1
ATOM 706 C CA . TYR A 1 90 ? -16.474 4.625 1.326 1.00 88.31 90 TYR A CA 1
ATOM 707 C C . TYR A 1 90 ? -15.530 5.762 1.744 1.00 88.31 90 TYR A C 1
ATOM 709 O O . TYR A 1 90 ? -15.862 6.924 1.495 1.00 88.31 90 TYR A O 1
ATOM 717 N N . PRO A 1 91 ? -14.365 5.473 2.353 1.00 93.25 91 PRO A N 1
ATOM 718 C CA . PRO A 1 91 ? -13.895 4.163 2.824 1.00 93.25 91 PRO A CA 1
ATOM 719 C C . PRO A 1 91 ? -14.842 3.504 3.830 1.00 93.25 91 PRO A C 1
ATOM 721 O O . PRO A 1 91 ? -15.581 4.203 4.524 1.00 93.25 91 PRO A O 1
ATOM 724 N N . VAL A 1 92 ? -14.801 2.172 3.923 1.00 92.19 92 VAL A N 1
ATOM 725 C CA . VAL A 1 92 ? -15.602 1.436 4.908 1.00 92.19 92 VAL A CA 1
ATOM 726 C C . VAL A 1 92 ? -15.211 1.874 6.313 1.00 92.19 92 VAL A C 1
ATOM 728 O O . VAL A 1 92 ? -14.031 2.068 6.597 1.00 92.19 92 VAL A O 1
ATOM 731 N N . GLN A 1 93 ? -16.198 2.045 7.191 1.00 93.44 93 GLN A N 1
ATOM 732 C CA . GLN A 1 93 ? -15.967 2.512 8.555 1.00 93.44 93 GLN A CA 1
ATOM 733 C C . GLN A 1 93 ? -16.309 1.441 9.583 1.00 93.44 93 GLN A C 1
ATOM 735 O O . GLN A 1 93 ? -17.395 0.854 9.554 1.00 93.44 93 GLN A O 1
ATOM 740 N N . VAL A 1 94 ? -15.408 1.276 10.549 1.00 92.56 94 VAL A N 1
ATOM 741 C CA . VAL A 1 94 ? -15.583 0.409 11.719 1.00 92.56 94 VAL A CA 1
ATOM 742 C C . VAL A 1 94 ? -15.271 1.176 13.001 1.00 92.56 94 VAL A C 1
ATOM 744 O O . VAL A 1 94 ? -14.575 2.192 12.990 1.00 92.56 94 VAL A O 1
ATOM 747 N N . THR A 1 95 ? -15.791 0.697 14.129 1.00 92.25 95 THR A N 1
ATOM 748 C CA . THR A 1 95 ? -15.402 1.186 15.459 1.00 92.25 95 THR A CA 1
ATOM 749 C C . THR A 1 95 ? -14.633 0.092 16.186 1.00 92.25 95 THR A C 1
ATOM 751 O O . THR A 1 95 ? -15.186 -0.969 16.470 1.00 92.25 95 THR A O 1
ATOM 754 N N . ALA A 1 96 ? -13.363 0.351 16.477 1.00 92.56 96 ALA A N 1
ATOM 755 C CA . ALA A 1 96 ? -12.506 -0.557 17.218 1.00 92.56 96 ALA A CA 1
ATOM 756 C C . ALA A 1 96 ? -12.963 -0.666 18.679 1.00 92.56 96 ALA A C 1
ATOM 758 O O . ALA A 1 96 ? -13.235 0.340 19.342 1.00 92.56 9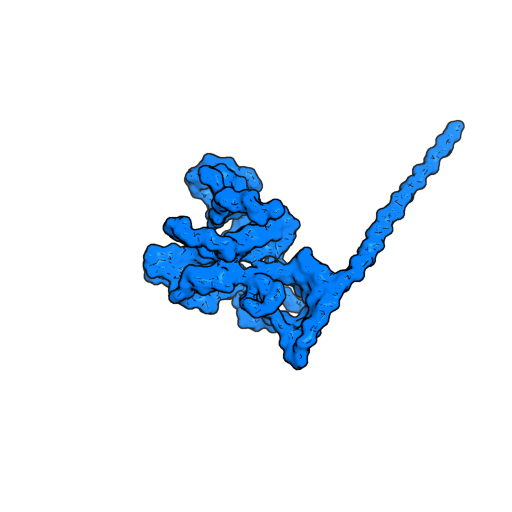6 ALA A O 1
ATOM 759 N N . LYS A 1 97 ? -13.014 -1.902 19.177 1.00 90.94 97 LYS A N 1
ATOM 760 C CA . LYS A 1 97 ? -13.050 -2.226 20.607 1.00 90.94 97 LYS A CA 1
ATOM 761 C C . LYS A 1 97 ? -11.644 -2.303 21.184 1.00 90.94 97 LYS A C 1
ATOM 763 O O . LYS A 1 97 ? -11.422 -1.826 22.289 1.00 90.94 97 LYS A O 1
ATOM 768 N N . ASP A 1 98 ? -10.744 -2.923 20.430 1.00 91.06 98 ASP A N 1
ATOM 769 C CA . ASP A 1 98 ? -9.355 -3.145 20.802 1.00 91.06 98 ASP A CA 1
ATOM 770 C C . ASP A 1 98 ? -8.468 -3.116 19.555 1.00 91.06 98 ASP A C 1
ATOM 772 O O . ASP A 1 98 ? -8.932 -3.420 18.447 1.00 91.06 98 ASP A O 1
ATOM 776 N N . ILE A 1 99 ? -7.210 -2.720 19.741 1.00 92.44 99 ILE A N 1
ATOM 777 C CA . ILE A 1 99 ? -6.205 -2.653 18.684 1.00 92.44 99 ILE A CA 1
ATOM 778 C C . ILE A 1 99 ? -4.921 -3.275 19.215 1.00 92.44 99 ILE A C 1
ATOM 780 O O . ILE A 1 99 ? -4.361 -2.807 20.201 1.00 92.44 99 ILE A O 1
ATOM 784 N N . THR A 1 100 ? -4.432 -4.304 18.532 1.00 92.31 100 THR A N 1
ATOM 785 C CA . THR A 1 100 ? -3.171 -4.970 18.867 1.00 92.31 100 THR A CA 1
ATOM 786 C C . THR A 1 100 ? -2.171 -4.775 17.737 1.00 92.31 100 THR A C 1
ATOM 788 O O . THR A 1 100 ? -2.491 -5.012 16.571 1.00 92.31 100 THR A O 1
ATOM 791 N N . VAL A 1 101 ? -0.936 -4.400 18.063 1.00 91.81 101 VAL A N 1
ATOM 792 C CA . VAL A 1 101 ? 0.158 -4.400 17.087 1.00 91.81 101 VAL A CA 1
ATOM 793 C C . VAL A 1 101 ? 0.584 -5.842 16.815 1.00 91.81 101 VAL A C 1
ATOM 795 O O . VAL A 1 101 ? 1.050 -6.536 17.714 1.00 91.81 101 VAL A O 1
ATOM 798 N N . ILE A 1 102 ? 0.419 -6.302 15.571 1.00 90.12 102 ILE A N 1
ATOM 799 C CA . ILE A 1 102 ? 0.918 -7.614 15.130 1.00 90.12 102 ILE A CA 1
ATOM 800 C C . ILE A 1 102 ? 2.407 -7.499 14.815 1.00 90.12 102 ILE A C 1
ATOM 802 O O . ILE A 1 102 ? 3.202 -8.361 15.187 1.00 90.12 102 ILE A O 1
ATOM 806 N N . GLN A 1 103 ? 2.776 -6.438 14.098 1.00 86.56 103 GLN A N 1
ATOM 807 C CA . GLN A 1 103 ? 4.147 -6.199 13.691 1.00 86.56 103 GLN A CA 1
ATOM 808 C C . GLN A 1 103 ? 4.424 -4.701 13.629 1.00 86.56 103 GLN A C 1
ATOM 810 O O . GLN A 1 103 ? 3.849 -3.981 12.807 1.00 86.56 103 GLN A O 1
ATOM 815 N N . GLU A 1 104 ? 5.338 -4.258 14.492 1.00 80.31 104 GLU A N 1
ATOM 816 C CA . GLU A 1 104 ? 5.906 -2.922 14.408 1.00 80.31 104 GLU A CA 1
ATOM 817 C C . GLU A 1 104 ? 6.768 -2.779 13.164 1.00 80.31 104 GLU A C 1
ATOM 819 O O . GLU A 1 104 ? 7.469 -3.694 12.716 1.00 80.31 104 GLU A O 1
ATOM 824 N N . VAL A 1 105 ? 6.741 -1.567 12.644 1.00 79.62 105 VAL A N 1
ATOM 825 C CA . VAL A 1 105 ? 7.592 -1.164 11.550 1.00 79.62 105 VAL A CA 1
ATOM 826 C C . VAL A 1 105 ? 8.907 -0.629 12.075 1.00 79.62 105 VAL A C 1
ATOM 828 O O . VAL A 1 105 ? 8.931 0.303 12.876 1.00 79.62 105 VAL A O 1
ATOM 831 N N . LYS A 1 106 ? 10.009 -1.138 11.525 1.00 69.69 106 LYS A N 1
ATOM 832 C CA . LYS A 1 106 ? 11.291 -0.432 11.558 1.00 69.69 106 LYS A CA 1
ATOM 833 C C . LYS A 1 106 ? 11.395 0.412 10.287 1.00 69.69 106 LYS A C 1
ATOM 835 O O . LYS A 1 106 ? 11.126 -0.090 9.202 1.00 69.69 106 LYS A O 1
ATOM 840 N N . ASP A 1 107 ? 11.717 1.694 10.424 1.00 64.75 107 ASP A N 1
ATOM 841 C CA . ASP A 1 107 ? 12.017 2.599 9.300 1.00 64.75 107 ASP A CA 1
ATOM 842 C C . ASP A 1 107 ? 10.866 2.859 8.287 1.00 64.75 107 ASP A C 1
ATOM 844 O O . ASP A 1 107 ? 11.105 3.015 7.091 1.00 64.75 107 ASP A O 1
ATOM 848 N N . ASN A 1 108 ? 9.604 2.953 8.741 1.00 54.84 108 ASN A N 1
ATOM 849 C CA . ASN A 1 108 ? 8.395 3.174 7.903 1.00 54.84 108 ASN A CA 1
ATOM 850 C C . ASN A 1 108 ? 8.130 2.101 6.808 1.00 54.84 108 ASN A C 1
ATOM 852 O O . ASN A 1 108 ? 7.437 2.350 5.821 1.00 54.84 108 ASN A O 1
ATOM 856 N N . TRP A 1 109 ? 8.658 0.898 7.024 1.00 67.31 109 TRP A N 1
ATOM 857 C CA . TRP A 1 109 ? 8.461 -0.359 6.308 1.00 67.31 109 TRP A CA 1
ATOM 858 C C . TRP A 1 109 ? 7.148 -1.138 6.612 1.00 67.31 109 TRP A C 1
ATOM 860 O O . TRP A 1 109 ? 7.033 -1.742 7.678 1.00 67.31 109 TRP A O 1
ATOM 870 N N . PRO A 1 110 ? 6.172 -1.254 5.694 1.00 65.81 110 PRO A N 1
ATOM 871 C CA . PRO A 1 110 ? 5.104 -2.256 5.817 1.00 65.81 110 PRO A CA 1
ATOM 872 C C . PRO A 1 110 ? 5.660 -3.691 5.817 1.00 65.81 110 PRO A C 1
ATOM 874 O O . PRO A 1 110 ? 6.632 -3.974 5.121 1.00 65.81 110 PRO A O 1
ATOM 877 N N . PRO A 1 111 ? 5.076 -4.641 6.566 1.00 69.56 111 PRO A N 1
ATOM 878 C CA . PRO A 1 111 ? 5.706 -5.937 6.775 1.00 69.56 111 PRO A CA 1
ATOM 879 C C . PRO A 1 111 ? 5.655 -6.816 5.526 1.00 69.56 111 PRO A C 1
ATOM 881 O O . PRO A 1 111 ? 4.668 -7.487 5.228 1.00 69.56 111 PRO A O 1
ATOM 884 N N . THR A 1 112 ? 6.766 -6.829 4.800 1.00 75.69 112 THR A N 1
ATOM 885 C CA . THR A 1 112 ? 7.031 -7.776 3.714 1.00 75.69 112 THR A CA 1
ATOM 886 C C . THR A 1 112 ? 7.655 -9.067 4.218 1.00 75.69 112 THR A C 1
ATOM 888 O O . THR A 1 112 ? 7.634 -10.036 3.481 1.00 75.69 112 THR A O 1
ATOM 891 N N . MET A 1 113 ? 8.197 -9.129 5.444 1.00 69.62 113 MET A N 1
ATOM 892 C CA . MET A 1 113 ? 8.947 -10.298 5.956 1.00 69.62 113 MET A CA 1
ATOM 893 C C . MET A 1 113 ? 8.169 -11.621 5.886 1.00 69.62 113 MET A C 1
ATOM 895 O O . MET A 1 113 ? 8.776 -12.682 5.857 1.00 69.62 113 MET A O 1
ATOM 899 N N . GLN A 1 114 ? 6.838 -11.552 5.856 1.00 77.12 114 GLN A N 1
ATOM 900 C CA . GLN A 1 114 ? 5.950 -12.711 5.748 1.00 77.12 114 GLN A CA 1
ATOM 901 C C . GLN A 1 114 ? 5.884 -13.292 4.324 1.00 77.12 114 GLN A C 1
ATOM 903 O O . GLN A 1 114 ? 5.377 -14.392 4.138 1.00 77.12 114 GLN A O 1
ATOM 908 N N . ILE A 1 115 ? 6.371 -12.557 3.321 1.00 86.88 115 ILE A N 1
ATOM 909 C CA . ILE A 1 115 ? 6.422 -12.998 1.928 1.00 86.88 115 ILE A CA 1
ATOM 910 C C . ILE A 1 115 ? 7.667 -13.863 1.736 1.00 86.88 115 ILE A C 1
ATOM 912 O O . ILE A 1 115 ? 8.783 -13.410 2.001 1.00 86.88 115 ILE A O 1
ATOM 916 N N . ASP A 1 116 ? 7.475 -15.089 1.262 1.00 88.38 116 ASP A N 1
ATOM 917 C CA . ASP A 1 116 ? 8.547 -16.055 1.015 1.00 88.38 116 ASP A CA 1
ATOM 918 C C . ASP A 1 116 ? 9.342 -15.725 -0.265 1.00 88.38 116 ASP A C 1
ATOM 920 O O . ASP A 1 116 ? 8.853 -15.024 -1.154 1.00 88.38 116 ASP A O 1
ATOM 924 N N . SER A 1 117 ? 10.575 -16.225 -0.390 1.00 86.38 117 SER A N 1
ATOM 925 C CA . SER A 1 117 ? 11.359 -16.101 -1.630 1.00 86.38 117 SER A CA 1
ATOM 926 C C . SER A 1 117 ? 10.732 -16.850 -2.810 1.00 86.38 117 SER A C 1
ATOM 928 O O . SER A 1 117 ? 10.981 -16.501 -3.954 1.00 86.38 117 SER A O 1
ATOM 930 N N . THR A 1 118 ? 9.892 -17.849 -2.540 1.00 90.50 118 THR A N 1
ATOM 931 C CA . THR A 1 118 ? 9.156 -18.633 -3.539 1.00 90.50 118 THR A CA 1
ATOM 932 C C . THR A 1 118 ? 7.794 -18.036 -3.913 1.00 90.50 118 THR A C 1
ATOM 934 O O . THR A 1 118 ? 7.056 -18.657 -4.672 1.00 90.50 118 THR A O 1
ATOM 937 N N . TYR A 1 119 ? 7.464 -16.835 -3.415 1.00 91.88 119 TYR A N 1
ATOM 938 C CA . TYR A 1 119 ? 6.167 -16.183 -3.618 1.00 91.88 119 TYR A CA 1
ATOM 939 C C . TYR A 1 119 ? 5.854 -15.943 -5.095 1.00 91.88 119 TYR A C 1
ATOM 941 O O . TYR A 1 119 ? 6.375 -15.017 -5.717 1.00 91.88 119 TYR A O 1
ATOM 949 N N . SER A 1 120 ? 4.979 -16.768 -5.652 1.00 91.44 120 SER A N 1
ATOM 950 C CA . SER A 1 120 ? 4.685 -16.817 -7.082 1.00 91.44 120 SER A CA 1
ATOM 951 C C . SER A 1 120 ? 3.840 -15.629 -7.567 1.00 91.44 120 SER A C 1
ATOM 953 O O . SER A 1 120 ? 3.096 -15.024 -6.786 1.00 91.44 120 SER A O 1
ATOM 955 N N . PRO A 1 121 ? 3.891 -15.293 -8.872 1.00 89.94 121 PRO A N 1
ATOM 956 C CA . PRO A 1 121 ? 3.005 -14.290 -9.464 1.00 89.94 121 PRO A CA 1
ATOM 957 C C . PRO A 1 121 ? 1.518 -14.560 -9.195 1.00 89.94 121 PRO A C 1
ATOM 959 O O . PRO A 1 121 ? 0.738 -13.630 -8.991 1.00 89.94 121 PRO A O 1
ATOM 962 N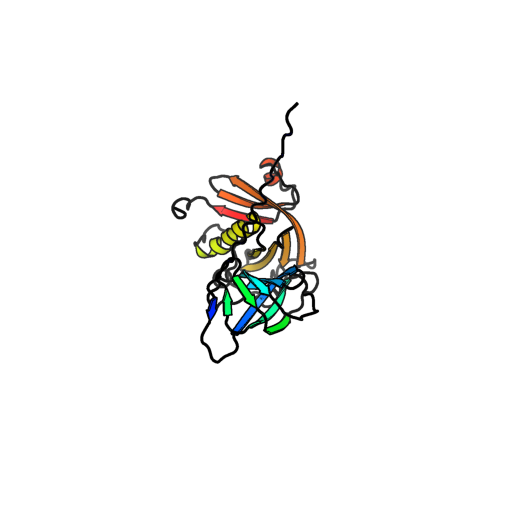 N . GLU A 1 122 ? 1.112 -15.828 -9.202 1.00 88.94 122 GLU A N 1
ATOM 963 C CA . GLU A 1 122 ? -0.263 -16.259 -8.965 1.00 88.94 122 GLU A CA 1
ATOM 964 C C . GLU A 1 122 ? -0.702 -15.996 -7.521 1.00 88.94 122 GLU A C 1
ATOM 966 O O . GLU A 1 122 ? -1.802 -15.480 -7.309 1.00 88.94 122 GLU A O 1
ATOM 971 N N . GLU A 1 123 ? 0.161 -16.286 -6.544 1.00 91.19 123 GLU A N 1
ATOM 972 C CA . GLU A 1 123 ? -0.073 -15.951 -5.135 1.00 91.19 123 GLU A CA 1
ATOM 973 C C . GLU A 1 123 ? -0.125 -14.436 -4.937 1.00 91.19 123 GLU A C 1
ATOM 975 O O . GLU A 1 123 ? -1.052 -13.931 -4.310 1.00 91.19 123 GLU A O 1
ATOM 980 N N . A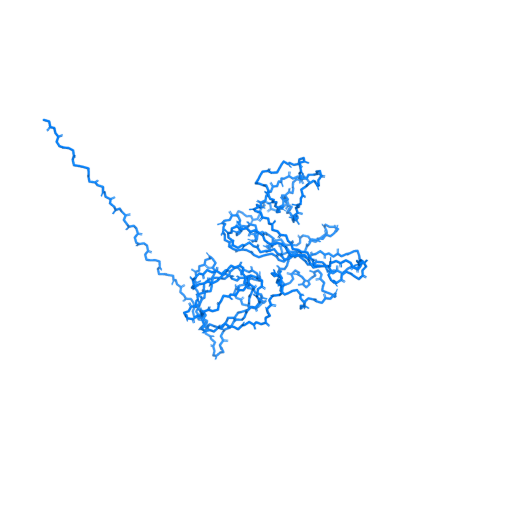LA A 1 124 ? 0.785 -13.686 -5.565 1.00 90.88 124 ALA A N 1
ATOM 981 C CA . ALA A 1 124 ? 0.772 -12.230 -5.511 1.00 90.88 124 ALA A CA 1
ATOM 982 C C . ALA A 1 124 ? -0.545 -11.625 -6.016 1.00 90.88 124 ALA A C 1
ATOM 984 O O . ALA A 1 124 ? -1.109 -10.738 -5.370 1.00 90.88 124 ALA A O 1
ATOM 985 N N . ILE A 1 125 ? -1.074 -12.129 -7.133 1.00 88.88 125 ILE A N 1
ATOM 986 C CA . ILE A 1 125 ? -2.375 -11.698 -7.662 1.00 88.88 125 ILE A CA 1
ATOM 987 C C . ILE A 1 125 ? -3.517 -12.112 -6.724 1.00 88.88 125 ILE A C 1
ATOM 989 O O . ILE A 1 125 ? -4.442 -11.325 -6.512 1.00 88.88 125 ILE A O 1
ATOM 993 N N . ALA A 1 126 ? -3.480 -13.328 -6.168 1.00 88.12 126 ALA A N 1
ATOM 994 C CA . ALA A 1 126 ? -4.493 -13.803 -5.223 1.00 88.12 126 ALA A CA 1
ATOM 995 C C . ALA A 1 126 ? -4.543 -12.946 -3.947 1.00 88.12 126 ALA A C 1
ATOM 997 O O . ALA A 1 126 ? -5.620 -12.722 -3.394 1.00 88.12 126 ALA A O 1
ATOM 998 N N . ASP A 1 127 ? -3.399 -12.398 -3.547 1.00 89.31 127 ASP A N 1
ATOM 999 C CA . ASP A 1 127 ? -3.238 -11.541 -2.371 1.00 89.31 127 ASP A CA 1
ATOM 1000 C C . ASP A 1 127 ? -3.589 -10.074 -2.665 1.00 89.31 127 ASP A C 1
ATOM 1002 O O . ASP A 1 127 ? -3.447 -9.205 -1.807 1.00 89.31 127 ASP A O 1
ATOM 1006 N N . GLY A 1 128 ? -4.065 -9.782 -3.880 1.00 89.50 128 GLY A N 1
ATOM 1007 C CA . GLY A 1 128 ? -4.469 -8.448 -4.313 1.00 89.50 128 GLY A CA 1
ATOM 1008 C C . GLY A 1 128 ? -3.299 -7.512 -4.611 1.00 89.50 128 GLY A C 1
ATOM 1009 O O . GLY A 1 128 ? -3.487 -6.294 -4.637 1.00 89.50 128 GLY A O 1
ATOM 1010 N N . CYS A 1 129 ? -2.099 -8.053 -4.833 1.00 90.81 129 CYS A N 1
ATOM 1011 C CA . CYS A 1 129 ? -0.954 -7.276 -5.295 1.00 90.81 129 CYS A CA 1
ATOM 1012 C C . CYS A 1 129 ? -1.085 -6.953 -6.791 1.00 90.81 129 CYS A C 1
ATOM 1014 O O . CYS A 1 129 ? -1.665 -7.712 -7.570 1.00 90.81 129 CYS A O 1
ATOM 1016 N N . TYR A 1 130 ? -0.468 -5.851 -7.210 1.00 90.31 130 TYR A N 1
ATOM 1017 C CA . TYR A 1 130 ? -0.216 -5.575 -8.621 1.00 90.31 130 TYR A CA 1
ATOM 1018 C C . TYR A 1 130 ? 1.100 -6.232 -9.045 1.00 90.31 130 TYR A C 1
ATOM 1020 O O . TYR A 1 130 ? 2.174 -5.855 -8.581 1.00 90.31 130 TYR A O 1
ATOM 1028 N N . VAL A 1 131 ? 1.032 -7.197 -9.951 1.00 89.00 131 VAL A N 1
ATOM 1029 C CA . VAL A 1 131 ? 2.190 -7.894 -10.511 1.00 89.00 131 VAL A CA 1
ATOM 1030 C C . VAL A 1 131 ? 2.578 -7.281 -11.853 1.00 89.00 131 VAL A C 1
ATOM 1032 O O . VAL A 1 131 ? 1.851 -7.388 -12.846 1.00 89.00 131 VAL A O 1
ATOM 1035 N N . GLU A 1 132 ? 3.758 -6.666 -11.921 1.00 81.19 132 GLU A N 1
ATOM 1036 C CA . GLU A 1 132 ? 4.298 -6.156 -13.182 1.00 81.19 132 GLU A CA 1
ATOM 1037 C C . GLU A 1 132 ? 5.069 -7.268 -13.900 1.00 81.19 132 GLU A C 1
ATOM 1039 O O . GLU A 1 132 ? 6.165 -7.661 -13.508 1.00 81.19 132 GLU A O 1
ATOM 1044 N N . ASN A 1 133 ? 4.476 -7.791 -14.973 1.00 68.00 133 ASN A N 1
ATOM 1045 C CA . ASN A 1 133 ? 5.100 -8.841 -15.768 1.00 68.00 133 ASN A CA 1
ATOM 1046 C C . ASN A 1 133 ? 6.235 -8.296 -16.641 1.00 68.00 133 ASN A C 1
ATOM 1048 O O . ASN A 1 133 ? 5.991 -7.478 -17.530 1.00 68.00 133 ASN A O 1
ATOM 1052 N N . ILE A 1 134 ? 7.429 -8.878 -16.497 1.00 53.09 134 ILE A N 1
ATOM 1053 C CA . ILE A 1 134 ? 8.615 -8.607 -17.333 1.00 53.09 134 ILE A CA 1
ATOM 1054 C C . ILE A 1 134 ? 8.322 -8.858 -18.827 1.00 53.09 134 ILE A C 1
ATOM 1056 O O . ILE A 1 134 ? 8.834 -8.160 -19.697 1.00 53.09 134 ILE A O 1
ATOM 1060 N N . ASN A 1 135 ? 7.427 -9.807 -19.134 1.00 47.59 135 ASN A N 1
ATOM 1061 C CA . ASN A 1 135 ? 7.150 -10.270 -20.500 1.00 47.59 135 ASN A CA 1
ATOM 1062 C C . ASN A 1 135 ? 5.793 -9.817 -21.075 1.00 47.59 135 ASN A C 1
ATOM 1064 O O . ASN A 1 135 ? 5.398 -10.278 -22.145 1.00 47.59 135 ASN A O 1
ATOM 1068 N N . GLY A 1 136 ? 5.036 -8.966 -20.370 1.00 49.00 136 GLY A N 1
ATOM 1069 C CA . GLY A 1 136 ? 3.758 -8.419 -20.858 1.00 49.00 136 GLY A CA 1
ATOM 1070 C C . GLY A 1 136 ? 2.633 -9.437 -21.127 1.00 49.00 136 GLY A C 1
ATOM 1071 O O . GLY A 1 136 ? 1.653 -9.080 -21.779 1.00 49.00 136 GLY A O 1
ATOM 1072 N N . LYS A 1 137 ? 2.764 -10.692 -20.666 1.00 47.66 137 LYS A N 1
ATOM 1073 C CA . LYS A 1 137 ? 1.861 -11.799 -21.040 1.00 47.66 137 LYS A CA 1
ATOM 1074 C C . LYS A 1 137 ? 0.621 -11.983 -20.159 1.00 47.66 137 LYS A C 1
ATOM 1076 O O . LYS A 1 137 ? -0.361 -12.496 -20.678 1.00 47.66 137 LYS A O 1
ATOM 1081 N N . ASN A 1 138 ? 0.590 -11.507 -18.912 1.00 48.94 138 ASN A N 1
ATOM 1082 C CA . ASN A 1 138 ? -0.565 -11.716 -18.027 1.00 48.94 138 ASN A CA 1
ATOM 1083 C C . ASN A 1 138 ? -1.120 -10.389 -17.484 1.00 48.94 138 ASN A C 1
ATOM 1085 O O . ASN A 1 138 ? -0.857 -9.989 -16.351 1.00 48.94 138 ASN A O 1
ATOM 1089 N N . ASN A 1 139 ? -1.935 -9.721 -18.304 1.00 52.97 139 ASN A N 1
ATOM 1090 C CA . ASN A 1 139 ? -2.829 -8.646 -17.863 1.00 52.97 139 ASN A CA 1
ATOM 1091 C C . ASN A 1 139 ? -4.227 -9.240 -17.635 1.00 52.97 139 ASN A C 1
ATOM 1093 O O . ASN A 1 139 ? -5.154 -8.935 -18.387 1.00 52.97 139 ASN A O 1
ATOM 1097 N N . ASN A 1 140 ? -4.373 -10.155 -16.671 1.00 59.75 140 ASN A N 1
ATOM 1098 C CA . ASN A 1 140 ? -5.716 -10.545 -16.242 1.00 59.75 140 ASN A CA 1
ATOM 1099 C C . ASN A 1 140 ? -6.365 -9.366 -15.484 1.00 59.75 140 ASN A C 1
ATOM 1101 O O . ASN A 1 140 ? -5.668 -8.496 -14.960 1.00 59.75 140 ASN A O 1
ATOM 1105 N N . ASN A 1 141 ? -7.699 -9.303 -15.463 1.00 62.09 141 ASN A N 1
ATOM 1106 C CA . ASN A 1 141 ? -8.413 -8.152 -14.893 1.00 62.09 141 ASN A CA 1
ATOM 1107 C C . ASN A 1 141 ? -8.087 -7.941 -13.403 1.00 62.09 141 ASN A C 1
ATOM 1109 O O . ASN A 1 141 ? -7.838 -6.809 -12.998 1.00 62.09 141 ASN A O 1
ATOM 1113 N N . LYS A 1 142 ? -7.968 -9.031 -12.631 1.00 66.94 142 LYS A N 1
ATOM 1114 C CA . LYS A 1 142 ? -7.651 -8.994 -11.193 1.00 66.94 142 LYS A CA 1
ATOM 1115 C C . LYS A 1 142 ? -6.319 -8.309 -10.881 1.00 66.94 142 LYS A C 1
ATOM 1117 O O . LYS A 1 142 ? -6.248 -7.519 -9.950 1.00 66.94 142 LYS A O 1
ATOM 1122 N N . ASN A 1 143 ? -5.283 -8.550 -11.687 1.00 76.19 143 ASN A N 1
ATOM 1123 C CA . ASN A 1 143 ? -3.982 -7.900 -11.519 1.00 76.19 143 ASN A CA 1
ATOM 1124 C C . ASN A 1 143 ? -4.095 -6.362 -11.620 1.00 76.19 143 ASN A C 1
ATOM 1126 O O . ASN A 1 143 ? -3.446 -5.619 -10.887 1.00 76.19 143 ASN A O 1
ATOM 1130 N N . LEU A 1 144 ? -4.965 -5.858 -12.500 1.00 79.00 144 LEU A N 1
ATOM 1131 C CA . LEU A 1 144 ? -5.133 -4.417 -12.710 1.00 79.00 144 LEU A CA 1
ATOM 1132 C C . LEU A 1 144 ? -6.040 -3.745 -11.675 1.00 79.00 144 LEU A C 1
ATOM 1134 O O . LEU A 1 144 ? -5.886 -2.545 -11.447 1.00 79.00 144 LEU A O 1
ATOM 1138 N N . GLU A 1 145 ? -6.961 -4.477 -11.048 1.00 83.50 145 GLU A N 1
ATOM 1139 C CA . GLU A 1 145 ? -7.905 -3.927 -10.064 1.00 83.50 145 GLU A CA 1
ATOM 1140 C C . GLU A 1 145 ? -7.186 -3.228 -8.904 1.00 83.50 145 GLU A C 1
ATOM 1142 O O . GLU A 1 145 ? -7.584 -2.130 -8.516 1.00 83.50 145 GLU A O 1
ATOM 1147 N N . ALA A 1 146 ? -6.084 -3.800 -8.409 1.00 86.00 146 ALA A N 1
ATOM 1148 C CA . ALA A 1 146 ? -5.284 -3.204 -7.340 1.00 86.00 146 ALA A CA 1
ATOM 1149 C C . ALA A 1 146 ? -4.705 -1.836 -7.741 1.00 86.00 146 ALA A C 1
ATOM 1151 O O . ALA A 1 146 ? -4.878 -0.843 -7.031 1.00 86.00 146 ALA A O 1
ATOM 1152 N N . ALA A 1 147 ? -4.075 -1.758 -8.917 1.00 85.81 147 ALA A N 1
ATOM 1153 C CA . ALA A 1 147 ? -3.494 -0.517 -9.427 1.00 85.81 147 ALA A CA 1
ATOM 1154 C C . ALA A 1 147 ? -4.565 0.534 -9.774 1.00 85.81 147 ALA A C 1
ATOM 1156 O O . ALA A 1 147 ? -4.367 1.725 -9.524 1.00 85.81 147 ALA A O 1
ATOM 1157 N N . VAL A 1 148 ? -5.709 0.110 -10.325 1.00 85.50 148 VAL A N 1
ATOM 1158 C CA . VAL A 1 148 ? -6.836 1.000 -10.643 1.00 85.50 148 VAL A CA 1
ATOM 1159 C C . VAL A 1 148 ? -7.446 1.575 -9.370 1.00 85.50 148 VAL A C 1
ATOM 1161 O O . VAL A 1 148 ? -7.603 2.792 -9.289 1.00 85.50 148 VAL A O 1
ATOM 1164 N N . ARG A 1 149 ? -7.729 0.736 -8.367 1.00 89.62 149 ARG A N 1
ATOM 1165 C CA . ARG A 1 149 ? -8.265 1.173 -7.071 1.00 89.62 149 ARG A CA 1
ATOM 1166 C C . ARG A 1 149 ? -7.319 2.154 -6.389 1.00 89.62 149 ARG A C 1
ATOM 1168 O O . ARG A 1 149 ? -7.754 3.212 -5.943 1.00 89.62 149 ARG A O 1
ATOM 1175 N N . PHE A 1 150 ? -6.022 1.843 -6.364 1.00 92.19 150 PHE A N 1
ATOM 1176 C CA . PHE A 1 150 ? -5.012 2.750 -5.828 1.00 92.19 150 PHE A CA 1
ATOM 1177 C C . PHE A 1 150 ? -5.038 4.113 -6.532 1.00 92.19 150 PHE A C 1
ATOM 1179 O O . PHE A 1 150 ? -5.133 5.145 -5.870 1.00 92.19 150 PHE A O 1
ATOM 1186 N N . TRP A 1 151 ? -5.008 4.126 -7.871 1.00 91.12 151 TRP A N 1
ATOM 1187 C CA . TRP A 1 151 ? -5.032 5.363 -8.653 1.00 91.12 151 TRP A CA 1
ATOM 1188 C C . TRP A 1 151 ? -6.311 6.173 -8.422 1.00 91.12 151 TRP A C 1
ATOM 1190 O O . TRP A 1 151 ? -6.233 7.389 -8.243 1.00 91.12 151 TRP A O 1
ATOM 1200 N N . GLN A 1 152 ? -7.476 5.521 -8.404 1.00 91.50 152 GLN A N 1
ATOM 1201 C CA . GLN A 1 152 ? -8.764 6.173 -8.172 1.00 91.50 152 GLN A CA 1
ATOM 1202 C C . GLN A 1 152 ? -8.832 6.809 -6.785 1.00 91.50 152 GLN A C 1
ATOM 1204 O O . GLN A 1 152 ? -9.238 7.965 -6.680 1.00 91.50 152 GLN A O 1
ATOM 1209 N N . ASN A 1 153 ? -8.415 6.086 -5.744 1.00 94.88 153 ASN A N 1
ATOM 1210 C CA . ASN A 1 153 ? -8.431 6.590 -4.372 1.00 94.88 153 ASN A CA 1
ATOM 1211 C C . ASN A 1 153 ? -7.462 7.757 -4.201 1.00 94.88 153 ASN A C 1
ATOM 1213 O O . ASN A 1 153 ? -7.867 8.834 -3.765 1.00 94.88 153 ASN A O 1
ATOM 1217 N N . ALA A 1 154 ? -6.214 7.583 -4.636 1.00 94.56 154 ALA A N 1
ATOM 1218 C CA . ALA A 1 154 ? -5.195 8.613 -4.498 1.00 94.56 154 ALA A CA 1
ATOM 1219 C C . ALA A 1 154 ? -5.541 9.887 -5.286 1.00 94.56 154 ALA A C 1
ATOM 1221 O O . ALA A 1 154 ? -5.378 10.991 -4.776 1.00 94.56 154 ALA A O 1
ATOM 1222 N N . SER A 1 155 ? -6.105 9.750 -6.493 1.00 92.44 155 SER A N 1
ATOM 1223 C CA . SER A 1 155 ? -6.542 10.900 -7.304 1.00 92.44 155 SER A CA 1
ATOM 1224 C C . SER A 1 155 ? -7.719 11.667 -6.684 1.00 92.44 155 SER A C 1
ATOM 1226 O O . SER A 1 155 ? -7.969 12.806 -7.065 1.00 92.44 155 SER A O 1
ATOM 1228 N N . GLN A 1 156 ? -8.445 11.054 -5.744 1.00 94.50 156 GLN A N 1
ATOM 1229 C CA . GLN A 1 156 ? -9.549 11.664 -4.996 1.00 94.50 156 GLN A CA 1
ATOM 1230 C C . GLN A 1 156 ? -9.132 12.146 -3.596 1.00 94.50 156 GLN A C 1
ATOM 1232 O O . GLN A 1 156 ? -9.984 12.582 -2.825 1.00 94.50 156 GLN A O 1
ATOM 1237 N N . GLY A 1 157 ? -7.847 12.058 -3.232 1.00 95.06 157 GLY A N 1
ATOM 1238 C CA . GLY A 1 157 ? -7.376 12.405 -1.887 1.00 95.06 157 GLY A CA 1
ATOM 1239 C C . GLY A 1 157 ? -7.726 11.368 -0.809 1.00 95.06 157 GLY A C 1
ATOM 1240 O O . GLY A 1 157 ? -7.538 11.625 0.380 1.00 95.06 157 GLY A O 1
ATOM 1241 N N . ILE A 1 158 ? -8.229 10.193 -1.199 1.00 95.56 158 ILE A N 1
ATOM 1242 C CA . ILE A 1 158 ? -8.534 9.084 -0.290 1.00 95.56 158 ILE A CA 1
ATOM 1243 C C . ILE A 1 158 ? -7.247 8.293 -0.058 1.00 95.56 158 ILE A C 1
ATOM 1245 O O . ILE A 1 158 ? -6.584 7.910 -1.023 1.00 95.56 158 ILE A O 1
ATOM 1249 N N . CYS A 1 159 ? -6.903 8.016 1.207 1.00 96.88 159 CYS A N 1
ATOM 1250 C CA . CYS A 1 159 ? -5.743 7.188 1.541 1.00 96.88 159 CYS A CA 1
ATOM 1251 C C . CYS A 1 159 ? -5.780 5.864 0.766 1.00 96.88 159 CYS A C 1
ATOM 1253 O O . CYS A 1 159 ? -6.831 5.227 0.650 1.00 96.88 159 CYS A O 1
ATOM 1255 N N . ALA A 1 160 ? -4.636 5.453 0.235 1.00 96.06 160 ALA A N 1
ATOM 1256 C CA . ALA A 1 160 ? -4.556 4.308 -0.659 1.00 96.06 160 ALA A CA 1
ATOM 1257 C C . ALA A 1 160 ? -3.277 3.512 -0.427 1.00 96.06 160 ALA A C 1
ATOM 1259 O O . ALA A 1 160 ? -2.235 4.072 -0.088 1.00 96.06 160 ALA A O 1
ATOM 1260 N N . TYR A 1 161 ? -3.356 2.208 -0.666 1.00 95.12 161 TYR A N 1
ATOM 1261 C CA . TYR A 1 161 ? -2.222 1.301 -0.584 1.00 95.12 161 TYR A CA 1
ATOM 1262 C C . TYR A 1 161 ? -2.126 0.466 -1.854 1.00 95.12 161 TYR A C 1
ATOM 1264 O O . TYR A 1 161 ? -3.139 -0.000 -2.381 1.00 95.12 161 TYR A O 1
ATOM 1272 N N . LEU A 1 162 ? -0.903 0.277 -2.338 1.00 93.31 162 LEU A N 1
ATOM 1273 C CA . LEU A 1 162 ? -0.591 -0.633 -3.427 1.00 93.31 162 LEU A CA 1
ATOM 1274 C C . LEU A 1 162 ? 0.664 -1.418 -3.074 1.00 93.31 162 LEU A C 1
ATOM 1276 O O . LEU A 1 162 ? 1.728 -0.828 -2.905 1.00 93.31 162 LEU A O 1
ATOM 1280 N N . ARG A 1 163 ? 0.551 -2.744 -3.047 1.00 93.25 163 ARG A N 1
ATOM 1281 C CA . ARG A 1 163 ? 1.708 -3.633 -3.108 1.00 93.25 163 ARG A CA 1
ATOM 1282 C C . ARG A 1 163 ? 1.957 -4.003 -4.558 1.00 93.25 163 ARG A C 1
ATOM 1284 O O . ARG A 1 163 ? 1.127 -4.661 -5.188 1.00 93.25 163 ARG A O 1
ATOM 1291 N N . LYS A 1 164 ? 3.086 -3.558 -5.094 1.00 91.62 164 LYS A N 1
ATOM 1292 C CA . LYS A 1 164 ? 3.598 -3.961 -6.400 1.00 91.62 164 LYS A CA 1
ATOM 1293 C C . LYS A 1 164 ? 4.595 -5.099 -6.210 1.00 91.62 164 LYS A C 1
ATOM 1295 O O . LYS A 1 164 ? 5.452 -5.022 -5.339 1.00 91.62 164 LYS A O 1
ATOM 1300 N N . VAL A 1 165 ? 4.517 -6.124 -7.050 1.00 91.00 165 VAL A N 1
ATOM 1301 C CA . VAL A 1 165 ? 5.496 -7.213 -7.089 1.00 91.00 165 VAL A CA 1
ATOM 1302 C C . VAL A 1 165 ? 6.058 -7.312 -8.499 1.00 91.00 165 VAL A C 1
ATOM 1304 O O . VAL A 1 165 ? 5.320 -7.326 -9.486 1.00 91.00 165 VAL A O 1
ATOM 1307 N N . THR A 1 166 ? 7.378 -7.338 -8.600 1.00 89.88 166 THR A N 1
ATOM 1308 C CA . THR A 1 166 ? 8.104 -7.646 -9.833 1.00 89.88 166 THR A CA 1
ATOM 1309 C C . THR A 1 166 ? 8.999 -8.839 -9.580 1.00 89.88 166 THR A C 1
ATOM 1311 O O . THR A 1 166 ? 9.364 -9.086 -8.441 1.00 89.88 166 THR A O 1
ATOM 1314 N N . TYR A 1 167 ? 9.381 -9.554 -10.624 1.00 88.69 167 TYR A N 1
ATOM 1315 C CA . TYR A 1 167 ? 10.229 -10.733 -10.492 1.00 88.69 167 TYR A CA 1
ATOM 1316 C C . TYR A 1 167 ? 11.574 -10.486 -11.164 1.00 88.69 167 TYR A C 1
ATOM 1318 O O . TYR A 1 167 ? 11.651 -9.690 -12.101 1.00 88.69 167 TYR A O 1
ATOM 1326 N N . THR A 1 168 ? 12.633 -11.128 -10.684 1.00 88.12 168 THR A N 1
ATOM 1327 C CA . THR A 1 168 ? 13.891 -11.224 -11.432 1.00 88.12 168 THR A CA 1
ATOM 1328 C C . THR A 1 168 ? 13.740 -12.211 -12.593 1.00 88.12 168 THR A C 1
ATOM 1330 O O . THR A 1 168 ? 12.696 -12.849 -12.761 1.00 88.12 168 THR A O 1
ATOM 1333 N N . THR A 1 169 ? 14.781 -12.356 -13.415 1.00 85.06 169 THR A N 1
ATOM 1334 C CA . THR A 1 169 ? 14.786 -13.371 -14.485 1.00 85.06 169 THR A CA 1
ATOM 1335 C C . THR A 1 169 ? 14.744 -14.786 -13.899 1.00 85.06 169 THR A C 1
ATOM 1337 O O . THR A 1 169 ? 14.164 -15.691 -14.494 1.00 85.06 169 THR A O 1
ATOM 1340 N N . GLU A 1 170 ? 15.327 -14.952 -12.715 1.00 86.62 170 GLU A N 1
ATOM 1341 C CA . GLU A 1 170 ? 15.422 -16.184 -11.938 1.00 86.62 170 GLU A CA 1
ATOM 1342 C C . GLU A 1 170 ? 14.142 -16.481 -11.143 1.00 86.62 170 GLU A C 1
ATOM 1344 O O . GLU A 1 170 ? 13.964 -17.601 -10.671 1.00 86.62 170 GLU A O 1
ATOM 1349 N N . GLY A 1 171 ? 13.227 -15.508 -11.057 1.00 86.75 171 GLY A N 1
ATOM 1350 C CA . GLY A 1 171 ? 11.932 -15.655 -10.398 1.00 86.75 171 GLY A CA 1
ATOM 1351 C C . GLY A 1 171 ? 11.891 -15.167 -8.951 1.00 86.75 171 GLY A C 1
ATOM 1352 O O . GLY A 1 171 ? 10.889 -15.404 -8.283 1.00 86.75 171 GLY A O 1
ATOM 1353 N N . ASP A 1 172 ? 12.914 -14.455 -8.473 1.00 89.81 172 ASP A N 1
ATOM 1354 C CA . ASP A 1 172 ? 12.909 -13.893 -7.122 1.00 89.81 172 ASP A CA 1
ATOM 1355 C C . ASP A 1 172 ? 11.986 -12.659 -7.060 1.00 89.81 172 ASP A C 1
ATOM 1357 O O . ASP A 1 172 ? 12.082 -11.772 -7.918 1.00 89.81 172 ASP A O 1
ATOM 1361 N N . PRO A 1 173 ? 11.092 -12.550 -6.062 1.00 91.38 173 PRO A N 1
ATOM 1362 C CA . PRO A 1 173 ? 10.192 -11.413 -5.937 1.00 91.38 173 PRO A CA 1
ATOM 1363 C C . PRO A 1 173 ? 10.909 -10.173 -5.382 1.00 91.38 173 PRO A C 1
ATOM 1365 O O . PRO A 1 173 ? 11.560 -10.200 -4.336 1.00 91.38 173 PRO A O 1
ATOM 1368 N N . ILE A 1 174 ? 10.690 -9.044 -6.045 1.00 90.88 174 ILE A N 1
ATOM 1369 C CA . ILE A 1 174 ? 11.000 -7.692 -5.582 1.00 90.88 174 ILE A CA 1
ATOM 1370 C C . ILE A 1 174 ? 9.670 -7.013 -5.256 1.00 90.88 174 ILE A C 1
ATOM 1372 O O . ILE A 1 174 ? 8.783 -6.912 -6.108 1.00 90.88 174 ILE A O 1
ATOM 1376 N N . ILE A 1 175 ? 9.524 -6.548 -4.019 1.00 92.00 175 ILE A N 1
ATOM 1377 C CA . ILE A 1 175 ? 8.266 -6.002 -3.499 1.00 92.00 175 ILE A CA 1
ATOM 1378 C C . ILE A 1 175 ? 8.405 -4.490 -3.400 1.00 92.00 175 ILE A C 1
ATOM 1380 O O . ILE A 1 175 ? 9.406 -3.996 -2.903 1.00 92.00 175 ILE A O 1
ATOM 1384 N N . ALA A 1 176 ? 7.411 -3.742 -3.854 1.00 91.25 176 ALA A N 1
ATOM 1385 C CA . ALA A 1 176 ? 7.345 -2.303 -3.681 1.00 91.25 176 ALA A CA 1
ATOM 1386 C C . ALA A 1 176 ? 5.992 -1.926 -3.083 1.00 91.25 176 ALA A C 1
ATOM 1388 O O . ALA A 1 176 ? 4.966 -1.999 -3.759 1.00 91.25 176 ALA A O 1
ATOM 1389 N N . ASP A 1 177 ? 5.995 -1.501 -1.826 1.00 92.50 177 ASP A N 1
ATOM 1390 C CA . ASP A 1 177 ? 4.801 -1.019 -1.149 1.00 92.50 177 ASP A CA 1
ATOM 1391 C C . ASP A 1 177 ? 4.693 0.490 -1.276 1.00 92.50 177 ASP A C 1
ATOM 1393 O O . ASP A 1 177 ? 5.653 1.227 -1.050 1.00 92.50 177 ASP A O 1
ATOM 1397 N N . ILE A 1 178 ? 3.503 0.946 -1.646 1.00 93.56 178 ILE A N 1
ATOM 1398 C CA . ILE A 1 178 ? 3.207 2.345 -1.904 1.00 93.56 178 ILE A CA 1
ATOM 1399 C C . ILE A 1 178 ? 2.030 2.745 -1.028 1.00 93.56 178 ILE A C 1
ATOM 1401 O O . ILE A 1 178 ? 0.928 2.219 -1.179 1.00 93.56 178 ILE A O 1
ATOM 1405 N N . ILE A 1 179 ? 2.259 3.707 -0.141 1.00 94.75 179 ILE A N 1
ATOM 1406 C CA . ILE A 1 179 ? 1.243 4.283 0.736 1.00 94.75 179 ILE A CA 1
ATOM 1407 C C . ILE A 1 179 ? 0.986 5.716 0.300 1.00 94.75 179 ILE A C 1
ATOM 1409 O O . ILE A 1 179 ? 1.915 6.513 0.232 1.00 94.75 179 ILE A O 1
ATOM 1413 N N . TYR A 1 180 ? -0.272 6.057 0.054 1.00 95.94 180 TYR A N 1
ATOM 1414 C CA . TYR A 1 180 ? -0.743 7.431 -0.018 1.00 95.94 180 TYR A CA 1
ATOM 1415 C C . TYR A 1 180 ? -1.514 7.754 1.261 1.00 95.94 180 TYR A C 1
ATOM 1417 O O . TYR A 1 180 ? -2.529 7.121 1.553 1.00 95.94 180 TYR A O 1
ATOM 1425 N N . ASP A 1 181 ? -1.044 8.735 2.027 1.00 95.06 181 ASP A N 1
ATOM 1426 C CA . ASP A 1 181 ? -1.631 9.100 3.326 1.00 95.06 181 ASP A CA 1
ATOM 1427 C C . ASP A 1 181 ? -2.754 10.151 3.222 1.00 95.06 181 ASP A C 1
ATOM 1429 O O . ASP A 1 181 ? -3.276 10.616 4.235 1.00 95.06 181 ASP A O 1
ATOM 1433 N N . GLY A 1 182 ? -3.157 10.513 2.001 1.00 95.12 182 GLY A N 1
ATOM 1434 C CA . GLY A 1 182 ? -4.072 11.627 1.733 1.00 95.12 182 GLY A CA 1
ATOM 1435 C C . GLY A 1 182 ? -3.358 12.950 1.433 1.00 95.12 182 GLY A C 1
ATOM 1436 O O . GLY A 1 182 ? -4.014 13.923 1.073 1.00 95.12 182 GLY A O 1
ATOM 1437 N N . THR A 1 183 ? -2.029 12.996 1.555 1.00 94.44 183 THR A N 1
ATOM 1438 C CA . THR A 1 183 ? -1.202 14.173 1.252 1.00 94.44 183 THR A CA 1
ATOM 1439 C C . THR A 1 183 ? -0.056 13.825 0.309 1.00 94.44 183 THR A C 1
ATOM 1441 O O . THR A 1 183 ? 0.086 14.461 -0.731 1.00 94.44 183 THR A O 1
ATOM 1444 N N . LYS A 1 184 ? 0.751 12.812 0.638 1.00 94.94 184 LYS A N 1
ATOM 1445 C CA . LYS A 1 184 ? 1.918 12.403 -0.151 1.00 94.94 184 LYS A CA 1
ATOM 1446 C C . LYS A 1 184 ? 2.055 10.888 -0.231 1.00 94.94 184 LYS A C 1
ATOM 1448 O O . LYS A 1 184 ? 1.361 10.133 0.448 1.00 94.94 184 LYS A O 1
ATOM 1453 N N . PHE A 1 185 ? 2.939 10.455 -1.116 1.00 94.62 185 PHE A N 1
ATOM 1454 C CA . PHE A 1 185 ? 3.215 9.057 -1.386 1.00 94.62 185 PHE A CA 1
ATOM 1455 C C . PHE A 1 185 ? 4.516 8.635 -0.722 1.00 94.62 185 PHE A C 1
ATOM 1457 O O . PHE A 1 185 ? 5.507 9.364 -0.740 1.00 94.62 185 PHE A O 1
ATOM 1464 N N . TYR A 1 186 ? 4.523 7.415 -0.213 1.00 92.69 186 TYR A N 1
ATOM 1465 C CA . TYR A 1 186 ? 5.674 6.775 0.391 1.00 92.69 186 TYR A CA 1
ATOM 1466 C C . TYR A 1 186 ? 5.856 5.434 -0.282 1.00 92.69 186 TYR A C 1
ATOM 1468 O O . TYR A 1 186 ? 4.957 4.600 -0.239 1.00 92.69 186 TYR A O 1
ATOM 1476 N N . ALA A 1 187 ? 6.996 5.260 -0.928 1.00 91.31 187 ALA A N 1
ATOM 1477 C CA . ALA A 1 187 ? 7.346 4.052 -1.636 1.00 91.31 187 ALA A CA 1
ATOM 1478 C C . ALA A 1 187 ? 8.500 3.366 -0.933 1.00 91.31 187 ALA A C 1
ATOM 1480 O O . ALA A 1 187 ? 9.497 3.998 -0.587 1.00 91.31 187 ALA A O 1
ATOM 1481 N N . VAL A 1 188 ? 8.364 2.066 -0.767 1.00 89.69 188 VAL A N 1
ATOM 1482 C CA . VAL A 1 188 ? 9.291 1.248 -0.018 1.00 89.69 188 VAL A CA 1
ATOM 1483 C C . VAL A 1 188 ? 9.563 -0.010 -0.836 1.00 89.69 188 VAL A C 1
ATOM 1485 O O . VAL A 1 188 ? 8.648 -0.795 -1.066 1.00 89.69 188 VAL A O 1
ATOM 1488 N N . THR A 1 189 ? 10.799 -0.179 -1.310 1.00 89.50 189 THR A N 1
ATOM 1489 C CA . THR A 1 189 ? 11.200 -1.293 -2.185 1.00 89.50 189 THR A CA 1
ATOM 1490 C C . THR A 1 189 ? 12.080 -2.286 -1.440 1.00 89.50 189 THR A C 1
ATOM 1492 O O . THR A 1 189 ? 13.096 -1.894 -0.863 1.00 89.50 189 THR A O 1
ATOM 1495 N N . ASP A 1 190 ? 11.697 -3.560 -1.511 1.00 90.19 190 ASP A N 1
ATOM 1496 C CA . ASP A 1 190 ? 12.326 -4.741 -0.925 1.00 90.19 190 ASP A CA 1
ATOM 1497 C C . ASP A 1 190 ? 12.899 -5.628 -2.020 1.00 90.19 190 ASP A C 1
ATOM 1499 O O . ASP A 1 190 ? 12.160 -6.265 -2.773 1.00 90.19 190 ASP A O 1
ATOM 1503 N N . SER A 1 191 ? 14.216 -5.715 -2.084 1.00 90.31 191 SER A N 1
ATOM 1504 C CA . SER A 1 191 ? 14.921 -6.667 -2.930 1.00 90.31 191 SER A CA 1
ATOM 1505 C C . SER A 1 191 ? 15.713 -7.682 -2.105 1.00 90.31 191 SER A C 1
ATOM 1507 O O . SER A 1 191 ? 16.648 -8.300 -2.611 1.00 90.31 191 SER A O 1
ATOM 1509 N N . THR A 1 192 ? 15.354 -7.893 -0.829 1.00 88.81 192 THR A N 1
ATOM 1510 C CA . THR A 1 192 ? 16.029 -8.840 0.087 1.00 88.81 192 THR A CA 1
ATOM 1511 C C . THR A 1 192 ? 15.902 -10.311 -0.314 1.00 88.81 192 THR A C 1
ATOM 1513 O O . THR A 1 192 ? 16.633 -11.144 0.220 1.00 88.81 192 THR A O 1
ATOM 1516 N N . ARG A 1 193 ? 15.035 -10.625 -1.283 1.00 89.56 193 ARG A N 1
ATOM 1517 C CA . ARG A 1 193 ? 14.823 -11.982 -1.815 1.00 89.56 193 ARG A CA 1
ATOM 1518 C C . ARG A 1 193 ? 15.593 -12.276 -3.100 1.00 89.56 193 ARG A C 1
ATOM 1520 O O . ARG A 1 193 ? 15.794 -13.438 -3.403 1.00 89.56 193 ARG A O 1
ATOM 1527 N N . ASP A 1 194 ? 16.065 -11.250 -3.806 1.00 85.88 194 ASP A N 1
ATOM 1528 C CA . ASP A 1 194 ? 16.888 -11.406 -5.014 1.00 85.88 194 ASP A CA 1
ATOM 1529 C C . ASP A 1 194 ? 18.272 -11.980 -4.675 1.00 85.88 194 ASP A C 1
ATOM 1531 O O . ASP A 1 194 ? 19.160 -11.278 -4.185 1.00 85.88 194 ASP A O 1
ATOM 1535 N N . SER A 1 195 ? 18.475 -13.266 -4.914 1.00 79.81 195 SER A N 1
ATOM 1536 C CA . SER A 1 195 ? 19.684 -13.973 -4.482 1.00 79.81 195 SER A CA 1
ATOM 1537 C C . SER A 1 195 ? 20.967 -13.483 -5.172 1.00 79.81 195 SER A C 1
ATOM 1539 O O . SER A 1 195 ? 22.064 -13.814 -4.718 1.00 79.81 195 SER A O 1
ATOM 1541 N N . PHE A 1 196 ? 20.851 -12.678 -6.234 1.00 76.56 196 PHE A N 1
ATOM 1542 C CA . PHE A 1 196 ? 21.961 -12.231 -7.077 1.00 76.56 196 PHE A CA 1
ATOM 1543 C C . PHE A 1 196 ? 22.334 -10.756 -6.884 1.00 76.56 196 PHE A C 1
ATOM 1545 O O . PHE A 1 196 ? 23.358 -10.308 -7.411 1.00 76.56 196 PHE A O 1
ATOM 1552 N N . LEU A 1 197 ? 21.567 -9.991 -6.100 1.00 72.31 197 LEU A N 1
ATOM 1553 C CA . LEU A 1 197 ? 21.950 -8.628 -5.731 1.00 72.31 197 LEU A CA 1
ATOM 1554 C C . LEU A 1 197 ? 23.135 -8.613 -4.752 1.00 72.31 197 LEU A C 1
ATOM 1556 O O . LEU A 1 197 ? 23.188 -9.365 -3.781 1.00 72.31 197 LEU A O 1
ATOM 1560 N N . GLY A 1 198 ? 24.090 -7.711 -5.008 1.00 67.44 198 GLY A N 1
ATOM 1561 C CA . GLY A 1 198 ? 25.297 -7.530 -4.193 1.00 67.44 198 GLY A CA 1
ATOM 1562 C C . GLY A 1 198 ? 25.031 -7.053 -2.755 1.00 67.44 198 GLY A C 1
ATOM 1563 O O . GLY A 1 198 ? 23.901 -6.819 -2.339 1.00 67.44 198 GLY A O 1
ATOM 1564 N N . THR A 1 199 ? 26.101 -6.843 -1.984 1.00 65.19 199 THR A N 1
ATOM 1565 C CA . THR A 1 199 ? 26.085 -6.584 -0.524 1.00 65.19 199 THR A CA 1
ATOM 1566 C C . THR A 1 199 ? 25.567 -5.200 -0.084 1.00 65.19 199 THR A C 1
ATOM 1568 O O . THR A 1 199 ? 25.798 -4.788 1.052 1.00 65.19 199 THR A O 1
ATOM 1571 N N . GLY A 1 200 ? 24.889 -4.458 -0.963 1.00 70.00 200 GLY A N 1
ATOM 1572 C CA . GLY A 1 200 ? 24.341 -3.128 -0.671 1.00 70.00 200 GLY A CA 1
ATOM 1573 C C . GLY A 1 200 ? 23.032 -3.159 0.124 1.00 70.00 200 GLY A C 1
ATOM 1574 O O . GLY A 1 200 ? 22.506 -4.223 0.441 1.00 70.00 200 GLY A O 1
ATOM 1575 N N . SER A 1 201 ? 22.473 -1.979 0.428 1.00 77.56 201 SER A N 1
ATOM 1576 C CA . SER A 1 201 ? 21.130 -1.901 1.020 1.00 77.56 201 SER A CA 1
ATOM 1577 C C . SER A 1 201 ? 20.103 -2.476 0.049 1.00 77.56 201 SER A C 1
ATOM 1579 O O . SER A 1 201 ? 19.924 -1.965 -1.055 1.00 77.56 201 SER A O 1
ATOM 1581 N N . ARG A 1 202 ? 19.421 -3.534 0.483 1.00 85.38 202 ARG A N 1
ATOM 1582 C CA . ARG A 1 202 ? 18.382 -4.245 -0.282 1.00 85.38 202 ARG A CA 1
ATOM 1583 C C . ARG A 1 202 ? 16.979 -3.716 0.011 1.00 85.38 202 ARG A C 1
ATOM 1585 O O . ARG A 1 202 ? 15.985 -4.242 -0.469 1.00 85.38 202 ARG A O 1
ATOM 1592 N N . ILE A 1 203 ? 16.924 -2.673 0.829 1.00 87.50 203 ILE A N 1
ATOM 1593 C CA . ILE A 1 203 ? 15.732 -1.945 1.224 1.00 87.50 203 ILE A CA 1
ATOM 1594 C C . ILE A 1 203 ? 15.977 -0.476 0.888 1.00 87.50 203 ILE A C 1
ATOM 1596 O O . ILE A 1 203 ? 17.025 0.086 1.221 1.00 87.50 203 ILE A O 1
ATOM 1600 N N . SER A 1 204 ? 15.019 0.145 0.206 1.00 86.94 204 SER A N 1
ATOM 1601 C CA . SER A 1 204 ? 15.053 1.578 -0.092 1.00 86.94 204 SER A CA 1
ATOM 1602 C C . SER A 1 204 ? 13.688 2.209 0.151 1.00 86.94 204 SER A C 1
ATOM 1604 O O . SER A 1 204 ? 12.663 1.568 -0.067 1.00 86.94 204 SER A O 1
ATOM 1606 N N . SER A 1 205 ? 13.683 3.462 0.602 1.00 87.81 205 SER A N 1
ATOM 1607 C CA . SER A 1 205 ? 12.470 4.238 0.858 1.00 87.81 205 SER A CA 1
ATOM 1608 C C . SER A 1 205 ? 12.560 5.586 0.154 1.00 87.81 205 SER A C 1
ATOM 1610 O O . SER A 1 205 ? 13.634 6.193 0.101 1.00 87.81 205 SER A O 1
ATOM 1612 N N . LYS A 1 206 ? 11.445 6.033 -0.420 1.00 89.81 206 LYS A N 1
ATOM 1613 C CA . LYS A 1 206 ? 11.320 7.294 -1.152 1.00 89.81 206 LYS A CA 1
ATOM 1614 C C . LYS A 1 206 ? 9.976 7.942 -0.877 1.00 89.81 206 LYS A C 1
ATOM 1616 O O . LYS A 1 206 ? 8.966 7.266 -0.689 1.00 89.81 206 LYS A O 1
ATOM 1621 N N . GLU A 1 207 ? 9.965 9.265 -0.917 1.00 92.81 207 GLU A N 1
ATOM 1622 C CA . GLU A 1 207 ? 8.745 10.058 -0.855 1.00 92.81 207 GLU A CA 1
ATOM 1623 C C . GLU A 1 207 ? 8.481 10.717 -2.206 1.00 92.81 207 GLU A C 1
ATOM 1625 O O . GLU A 1 207 ? 9.414 11.152 -2.890 1.00 92.81 207 GLU A O 1
ATOM 1630 N N . TYR A 1 208 ? 7.203 10.798 -2.568 1.00 93.88 208 TYR A N 1
ATOM 1631 C CA . TYR A 1 208 ? 6.745 11.495 -3.760 1.00 93.88 208 TYR A CA 1
ATOM 1632 C C . TYR A 1 208 ? 5.554 12.391 -3.441 1.00 93.88 208 TYR A C 1
ATOM 1634 O O . TYR A 1 208 ? 4.690 12.029 -2.644 1.00 93.88 208 TYR A O 1
ATOM 1642 N N . SER A 1 209 ? 5.476 13.543 -4.096 1.00 94.31 209 SER A N 1
ATOM 1643 C CA . S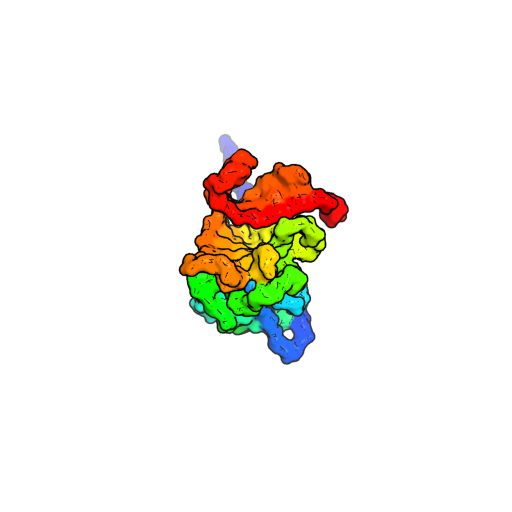ER A 1 209 ? 4.375 14.493 -3.891 1.00 94.31 209 SER A CA 1
ATOM 1644 C C . SER A 1 209 ? 3.220 14.309 -4.875 1.00 94.31 209 SER A C 1
ATOM 1646 O O . SER A 1 209 ? 2.099 14.704 -4.574 1.00 94.31 209 SER A O 1
ATOM 1648 N N . PHE A 1 210 ? 3.469 13.720 -6.049 1.00 92.38 210 PHE A N 1
ATOM 1649 C CA . PHE A 1 210 ? 2.507 13.713 -7.151 1.00 92.38 210 PHE A CA 1
ATOM 1650 C C . PHE A 1 210 ? 2.340 12.336 -7.788 1.00 92.38 210 PHE A C 1
ATOM 1652 O O . PHE A 1 210 ? 3.300 11.576 -7.935 1.00 92.38 210 PHE A O 1
ATOM 1659 N N . LEU A 1 211 ? 1.107 12.068 -8.221 1.00 90.81 211 LEU A N 1
ATOM 1660 C CA . LEU A 1 211 ? 0.715 10.928 -9.041 1.00 90.81 211 LEU A CA 1
ATOM 1661 C C . LEU A 1 211 ? 0.395 11.428 -10.446 1.00 90.81 211 LEU A C 1
ATOM 1663 O O . LEU A 1 211 ? -0.662 12.007 -10.690 1.00 90.81 211 LEU A O 1
ATOM 1667 N N . ASN A 1 212 ? 1.310 11.187 -11.372 1.00 88.56 212 ASN A N 1
ATOM 1668 C CA . ASN A 1 212 ? 1.200 11.666 -12.737 1.00 88.56 212 ASN A CA 1
ATOM 1669 C C . ASN A 1 212 ? 0.776 10.555 -13.681 1.00 88.56 212 ASN A C 1
ATOM 1671 O O . ASN A 1 212 ? 0.944 9.360 -13.418 1.00 88.56 212 ASN A O 1
ATOM 1675 N N . THR A 1 213 ? 0.238 10.974 -14.824 1.00 85.69 213 THR A N 1
ATOM 1676 C CA . THR A 1 213 ? -0.134 10.056 -15.893 1.00 85.69 213 THR A CA 1
ATOM 1677 C C . THR A 1 213 ? 0.272 10.616 -17.244 1.00 85.69 213 THR A C 1
ATOM 1679 O O . THR A 1 213 ? 0.210 11.825 -17.449 1.00 85.69 213 THR A O 1
ATOM 1682 N N . TYR A 1 214 ? 0.655 9.749 -18.174 1.00 81.06 214 TYR A N 1
ATOM 1683 C CA . TYR A 1 214 ? 0.740 10.113 -19.588 1.00 81.06 214 TYR A CA 1
ATOM 1684 C C . TYR A 1 214 ? 0.313 8.941 -20.466 1.00 81.06 214 TYR A C 1
ATOM 1686 O O . TYR A 1 214 ? 0.317 7.790 -20.025 1.00 81.06 214 TYR A O 1
ATOM 1694 N N . GLU A 1 215 ? -0.083 9.227 -21.702 1.00 81.56 215 GLU A N 1
ATOM 1695 C CA . GLU A 1 215 ? -0.455 8.195 -22.663 1.00 81.56 215 GLU A CA 1
ATOM 1696 C C . GLU A 1 215 ? 0.657 7.974 -23.689 1.00 81.56 215 GLU A C 1
ATOM 1698 O O . GLU A 1 215 ? 1.184 8.924 -24.262 1.00 81.56 215 GLU A O 1
ATOM 1703 N N . LYS A 1 216 ? 0.987 6.708 -23.949 1.00 76.19 216 LYS A N 1
ATOM 1704 C CA . LYS A 1 216 ? 1.917 6.293 -25.004 1.00 76.19 216 LYS A CA 1
ATOM 1705 C C . LYS A 1 216 ? 1.467 4.971 -25.601 1.00 76.19 216 LYS A C 1
ATOM 1707 O O . LYS A 1 216 ? 1.127 4.057 -24.858 1.00 76.19 216 LYS A O 1
ATOM 1712 N N . ASP A 1 217 ? 1.437 4.872 -26.928 1.00 79.19 217 ASP A N 1
ATOM 1713 C CA . ASP A 1 217 ? 1.062 3.652 -27.663 1.00 79.19 217 ASP A CA 1
ATOM 1714 C C . ASP A 1 217 ? -0.280 3.043 -27.209 1.00 79.19 217 ASP A C 1
ATOM 1716 O O . ASP A 1 217 ? -0.433 1.826 -27.095 1.00 79.19 217 ASP A O 1
ATOM 1720 N N . GLY A 1 218 ? -1.255 3.894 -26.865 1.00 71.19 218 GLY A N 1
ATOM 1721 C CA . GLY A 1 218 ? -2.527 3.434 -26.305 1.00 71.19 218 GLY A CA 1
ATOM 1722 C C . GLY A 1 218 ? -2.365 2.739 -24.948 1.00 71.19 218 GLY A C 1
ATOM 1723 O O . GLY A 1 218 ? -3.065 1.776 -24.646 1.00 71.19 218 GLY A O 1
ATOM 1724 N N . LYS A 1 219 ? -1.428 3.183 -24.114 1.00 72.69 219 LYS A N 1
ATOM 1725 C CA . LYS A 1 219 ? -1.257 2.758 -22.722 1.00 72.69 219 LYS A CA 1
ATOM 1726 C C . LYS A 1 219 ? -1.207 4.001 -21.849 1.00 72.69 219 LYS A C 1
ATOM 1728 O O . LYS A 1 219 ? -0.519 4.955 -22.197 1.00 72.69 219 LYS A O 1
ATOM 1733 N N . LYS A 1 220 ? -1.925 3.992 -20.728 1.00 75.88 220 LYS A N 1
ATOM 1734 C CA . LYS A 1 220 ? -1.795 5.025 -19.698 1.00 75.88 220 LYS A CA 1
ATOM 1735 C C . LYS A 1 220 ? -0.695 4.570 -18.759 1.00 75.88 220 LYS A C 1
ATOM 1737 O O . LYS A 1 220 ? -0.750 3.487 -18.190 1.00 75.88 220 LYS A O 1
ATOM 1742 N N . ILE A 1 221 ? 0.337 5.367 -18.616 1.00 78.38 221 ILE A N 1
ATOM 1743 C CA . ILE A 1 221 ? 1.418 5.083 -17.687 1.00 78.38 221 ILE A CA 1
ATOM 1744 C C . ILE A 1 221 ? 1.162 5.940 -16.465 1.00 78.38 221 ILE A C 1
ATOM 1746 O O . ILE A 1 221 ? 0.923 7.137 -16.607 1.00 78.38 221 ILE A O 1
ATOM 1750 N N . ILE A 1 222 ? 1.171 5.315 -15.293 1.00 83.06 222 ILE A N 1
ATOM 1751 C CA . ILE A 1 222 ? 0.977 5.983 -14.013 1.00 83.06 222 ILE A CA 1
ATOM 1752 C C . ILE A 1 222 ? 2.309 5.922 -13.272 1.00 83.06 222 ILE A C 1
ATOM 1754 O O . ILE A 1 222 ? 3.000 4.899 -13.285 1.00 83.06 222 ILE A O 1
ATOM 1758 N N . TYR A 1 223 ? 2.715 7.039 -12.687 1.00 86.44 223 TYR A N 1
ATOM 1759 C CA . TYR A 1 223 ? 3.996 7.118 -12.006 1.00 86.44 223 TYR A CA 1
ATOM 1760 C C . TYR A 1 223 ? 3.983 8.156 -10.896 1.00 86.44 223 TYR A C 1
ATOM 1762 O O . TYR A 1 223 ? 3.263 9.153 -10.960 1.00 86.44 223 TYR A O 1
ATOM 1770 N N . LEU A 1 224 ? 4.805 7.906 -9.885 1.00 90.25 224 LEU A N 1
ATOM 1771 C CA . LEU A 1 224 ? 5.048 8.847 -8.801 1.00 90.25 224 LEU A CA 1
ATOM 1772 C C . LEU A 1 224 ? 6.200 9.785 -9.157 1.00 90.25 224 LEU A C 1
ATOM 1774 O O . LEU A 1 224 ? 7.179 9.349 -9.766 1.00 90.25 224 LEU A O 1
ATOM 1778 N N . ALA A 1 225 ? 6.083 11.059 -8.788 1.00 90.44 225 ALA A N 1
ATOM 1779 C CA . ALA A 1 225 ? 7.110 12.070 -9.018 1.00 90.44 225 ALA A CA 1
ATOM 1780 C C . ALA A 1 225 ? 7.079 13.175 -7.950 1.00 90.44 225 ALA A C 1
ATOM 1782 O O . ALA A 1 225 ? 6.080 13.395 -7.269 1.00 90.44 225 ALA A O 1
ATOM 1783 N N . ASN A 1 226 ? 8.173 13.932 -7.858 1.00 88.62 226 ASN A N 1
ATOM 1784 C CA . ASN A 1 226 ? 8.271 15.140 -7.025 1.00 88.62 226 ASN A CA 1
ATOM 1785 C C . ASN A 1 226 ? 7.894 16.431 -7.768 1.00 88.62 226 ASN A C 1
ATOM 1787 O O . ASN A 1 226 ? 8.031 17.526 -7.230 1.00 88.62 226 ASN A O 1
ATOM 1791 N N . LYS A 1 227 ? 7.398 16.304 -9.003 1.00 87.69 227 LYS A N 1
ATOM 1792 C CA . LYS A 1 227 ? 6.962 17.413 -9.854 1.00 87.69 227 LYS A CA 1
ATOM 1793 C C . LYS A 1 227 ? 5.557 17.129 -10.382 1.00 87.69 227 LYS A C 1
ATOM 1795 O O . LYS A 1 227 ? 5.322 16.052 -10.921 1.00 87.69 227 LYS A O 1
ATOM 1800 N N . GLU A 1 228 ? 4.657 18.099 -10.251 1.00 85.25 228 GLU A N 1
ATOM 1801 C CA . GLU A 1 228 ? 3.247 17.980 -10.656 1.00 85.25 228 GLU A CA 1
ATOM 1802 C C . GLU A 1 228 ? 3.080 17.791 -12.165 1.00 85.25 228 GLU A C 1
ATOM 1804 O O . GLU A 1 228 ? 2.243 17.030 -12.627 1.00 85.25 228 GLU A O 1
ATOM 1809 N N . GLN A 1 229 ? 3.902 18.478 -12.953 1.00 83.50 229 GLN A N 1
ATOM 1810 C CA . GLN A 1 229 ? 3.847 18.417 -14.407 1.00 83.50 229 GLN A CA 1
ATOM 1811 C C . GLN A 1 229 ? 5.190 17.926 -14.925 1.00 83.50 229 GLN A C 1
ATOM 1813 O O . GLN A 1 229 ? 6.205 18.620 -14.842 1.00 83.50 229 GLN A O 1
ATOM 1818 N N . VAL A 1 230 ? 5.192 16.708 -15.446 1.00 82.75 230 VAL A N 1
ATOM 1819 C CA . 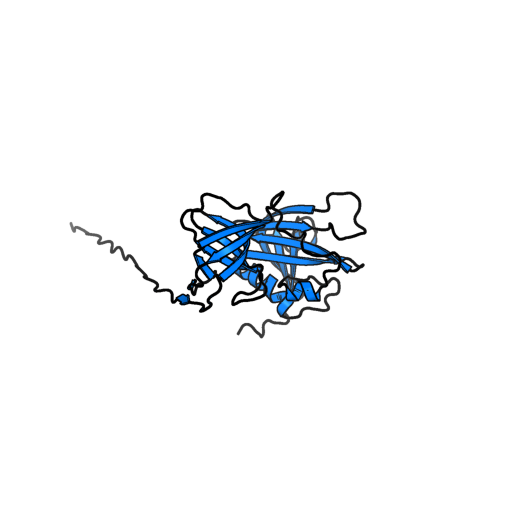VAL A 1 230 ? 6.357 16.065 -16.047 1.00 82.75 230 VAL A CA 1
ATOM 1820 C C . VAL A 1 230 ? 6.049 15.853 -17.521 1.00 82.75 230 VAL A C 1
ATOM 1822 O O . VAL A 1 230 ? 5.086 15.171 -17.874 1.00 82.75 230 VAL A O 1
ATOM 1825 N N . SER A 1 231 ? 6.851 16.457 -18.398 1.00 81.94 231 SER A N 1
ATOM 1826 C CA . SER A 1 231 ? 6.702 16.240 -19.835 1.00 81.94 231 SER A CA 1
ATOM 1827 C C . SER A 1 231 ? 7.093 14.810 -20.212 1.00 81.94 231 SER A C 1
ATOM 1829 O O . SER A 1 231 ? 7.940 14.188 -19.569 1.00 81.94 231 SER A O 1
ATOM 1831 N N . GLN A 1 232 ? 6.532 14.297 -21.311 1.00 80.50 232 GLN A N 1
ATOM 1832 C CA . GLN A 1 232 ? 6.902 12.978 -21.835 1.00 80.50 232 GLN A CA 1
ATOM 1833 C C . GLN A 1 232 ? 8.416 12.863 -22.064 1.00 80.50 232 GLN A C 1
ATOM 1835 O O . GLN A 1 232 ? 9.007 11.839 -21.744 1.00 80.50 232 GLN A O 1
ATOM 1840 N N . LYS A 1 233 ? 9.056 13.928 -22.561 1.00 82.06 233 LYS A N 1
ATOM 1841 C CA . LYS A 1 233 ? 10.505 13.961 -22.782 1.00 82.06 233 LYS A CA 1
ATOM 1842 C C . LYS A 1 233 ? 11.294 13.829 -21.476 1.00 82.06 233 LYS A C 1
ATOM 1844 O O . LYS A 1 233 ? 12.262 13.083 -21.450 1.00 82.06 233 LYS A O 1
ATOM 1849 N N . GLU A 1 234 ? 10.886 14.534 -20.417 1.00 79.50 234 GLU A N 1
ATOM 1850 C CA . GLU A 1 234 ? 11.521 14.448 -19.088 1.00 79.50 234 GLU A CA 1
ATOM 1851 C C . GLU A 1 234 ? 11.304 13.083 -18.421 1.00 79.50 234 GLU A C 1
ATOM 1853 O O . GLU A 1 234 ? 12.164 12.611 -17.679 1.00 79.50 234 GLU A O 1
ATOM 1858 N N . TYR A 1 235 ? 10.157 12.449 -18.670 1.00 78.81 235 TYR A N 1
ATOM 1859 C CA . TYR A 1 235 ? 9.901 11.085 -18.217 1.00 78.81 235 TYR A CA 1
ATOM 1860 C C . TYR A 1 235 ? 10.789 10.079 -18.961 1.00 78.81 235 TYR A C 1
ATOM 1862 O O . TYR A 1 235 ? 11.462 9.252 -18.351 1.00 78.81 235 TYR A O 1
ATOM 1870 N N . GLU A 1 236 ? 10.814 10.158 -20.293 1.00 81.06 236 GLU A N 1
ATOM 1871 C CA . GLU A 1 236 ? 11.522 9.205 -21.151 1.00 81.06 236 GLU A CA 1
ATOM 1872 C C . GLU A 1 236 ? 13.046 9.341 -21.090 1.00 81.06 236 GLU A C 1
ATOM 1874 O O . GLU A 1 236 ? 13.744 8.369 -21.368 1.00 81.06 236 GLU A O 1
ATOM 1879 N N . SER A 1 237 ? 13.577 10.498 -20.686 1.00 79.06 237 SER A N 1
ATOM 1880 C CA . SER A 1 237 ? 15.013 10.666 -20.441 1.00 79.06 237 SER A CA 1
ATOM 1881 C C . SER A 1 237 ? 15.515 9.901 -19.215 1.00 79.06 237 SER A C 1
ATOM 1883 O O . SER A 1 237 ? 16.727 9.807 -19.034 1.00 79.06 237 SER A O 1
ATOM 1885 N N . GLY A 1 238 ? 14.624 9.394 -18.352 1.00 71.75 238 GLY A N 1
ATOM 1886 C CA . GLY A 1 238 ? 14.997 8.701 -17.113 1.00 71.75 238 GLY A CA 1
ATOM 1887 C C . GLY A 1 238 ? 15.659 9.609 -16.070 1.00 71.75 238 GLY A C 1
ATOM 1888 O O . GLY A 1 238 ? 16.183 9.129 -15.072 1.00 71.75 238 GLY A O 1
ATOM 1889 N N . SER A 1 239 ? 15.637 10.928 -16.283 1.00 59.97 239 SER A N 1
ATOM 1890 C CA . SER A 1 239 ? 16.260 11.925 -15.401 1.00 59.97 239 SER A CA 1
ATOM 1891 C C . SER A 1 239 ? 15.454 12.208 -14.133 1.00 59.97 239 SER A C 1
ATOM 1893 O O . SER A 1 239 ? 15.890 12.983 -13.285 1.00 59.97 239 SER A O 1
ATOM 1895 N N . LEU A 1 240 ? 14.259 11.631 -14.024 1.00 60.25 240 LEU A N 1
ATOM 1896 C CA . LEU A 1 240 ? 13.385 11.775 -12.875 1.00 60.25 240 LEU A CA 1
ATOM 1897 C C . LEU A 1 240 ? 13.419 10.500 -12.049 1.00 60.25 240 LEU A C 1
ATOM 1899 O O . LEU A 1 240 ? 13.229 9.399 -12.567 1.00 60.25 240 LEU A O 1
ATOM 1903 N N . ASP A 1 241 ? 13.583 10.672 -10.744 1.00 62.00 241 ASP A N 1
ATOM 1904 C CA . ASP A 1 241 ? 13.280 9.613 -9.801 1.00 62.00 241 ASP A CA 1
ATOM 1905 C C . ASP A 1 241 ? 11.772 9.350 -9.847 1.00 62.00 241 ASP A C 1
ATOM 1907 O O . ASP A 1 241 ? 10.975 10.192 -9.426 1.00 62.00 241 ASP A O 1
ATOM 1911 N N . THR A 1 242 ? 11.381 8.224 -10.441 1.00 63.16 242 THR A N 1
ATOM 1912 C CA . THR A 1 242 ? 9.978 7.850 -10.613 1.00 63.16 242 THR A CA 1
ATOM 1913 C C . THR A 1 242 ? 9.772 6.388 -10.266 1.00 63.16 242 THR A C 1
ATOM 1915 O O . THR A 1 242 ? 10.589 5.529 -10.598 1.00 63.16 242 THR A O 1
ATOM 1918 N N . LEU A 1 243 ? 8.638 6.096 -9.631 1.00 68.44 243 LEU A N 1
ATOM 1919 C CA . LEU A 1 243 ? 8.153 4.731 -9.471 1.00 68.44 243 LEU A CA 1
ATOM 1920 C C . LEU A 1 243 ? 6.999 4.507 -10.446 1.00 68.44 243 LEU A C 1
ATOM 1922 O O . LEU A 1 243 ? 5.975 5.183 -10.366 1.00 68.44 243 LEU A O 1
ATOM 1926 N N . ARG A 1 244 ? 7.185 3.575 -11.385 1.00 72.94 244 ARG A N 1
ATOM 1927 C CA . ARG A 1 244 ? 6.260 3.304 -12.493 1.00 72.94 244 ARG A CA 1
ATOM 1928 C C . ARG A 1 244 ? 5.339 2.123 -12.202 1.00 72.94 244 ARG A C 1
ATOM 1930 O O . ARG A 1 244 ? 5.784 1.099 -11.684 1.00 72.94 244 ARG A O 1
ATOM 1937 N N . PHE A 1 245 ? 4.099 2.228 -12.669 1.00 69.62 245 PHE A N 1
ATOM 1938 C CA . PHE A 1 245 ? 3.202 1.097 -12.899 1.00 69.62 245 PHE A CA 1
ATOM 1939 C C . PHE A 1 245 ? 2.366 1.340 -14.173 1.00 69.62 245 PHE A C 1
ATOM 1941 O O . PHE A 1 245 ? 2.027 2.472 -14.526 1.00 69.62 245 PHE A O 1
ATOM 1948 N N . ILE A 1 246 ? 2.128 0.284 -14.955 1.00 64.19 246 ILE A N 1
ATOM 1949 C CA . ILE A 1 246 ? 1.632 0.384 -16.337 1.00 64.19 246 ILE A CA 1
ATOM 1950 C C . ILE A 1 246 ? 0.149 0.025 -16.406 1.00 64.19 246 ILE A C 1
ATOM 1952 O O . ILE A 1 246 ? -0.279 -0.993 -15.874 1.00 64.19 246 ILE A O 1
ATOM 1956 N N . TRP A 1 247 ? -0.615 0.803 -17.174 1.00 59.62 247 TRP A N 1
ATOM 1957 C CA . TRP A 1 247 ? -2.001 0.513 -17.531 1.00 59.62 247 TRP A CA 1
ATOM 1958 C C . TRP A 1 247 ? -2.176 0.498 -19.061 1.00 59.62 247 TRP A C 1
ATOM 1960 O O . TRP A 1 247 ? -1.639 1.339 -19.779 1.00 59.62 247 TRP A O 1
ATOM 1970 N N . SER A 1 248 ? -2.910 -0.473 -19.615 1.00 47.16 248 SER A N 1
ATOM 1971 C CA . SER A 1 248 ? -3.066 -0.652 -21.073 1.00 47.16 248 SER A CA 1
ATOM 1972 C C . SER A 1 248 ? -4.521 -0.449 -21.521 1.00 47.16 248 SER A C 1
ATOM 1974 O O . SER A 1 248 ? -5.429 -1.037 -20.939 1.00 47.16 248 SER A O 1
ATOM 1976 N N . LYS A 1 249 ? -4.736 0.324 -22.597 1.00 41.50 249 LYS A N 1
ATOM 1977 C CA . LYS A 1 249 ? -6.033 0.888 -23.030 1.00 41.50 249 LYS A CA 1
ATOM 1978 C C . LYS A 1 249 ? -6.953 -0.068 -23.800 1.00 41.50 249 LYS A C 1
ATOM 1980 O O . LYS A 1 249 ? -8.021 0.361 -24.223 1.00 41.50 249 LYS A O 1
ATOM 1985 N N . LYS A 1 250 ? -6.627 -1.359 -23.961 1.00 42.06 250 LYS A N 1
ATOM 1986 C CA . LYS A 1 250 ? -7.504 -2.324 -24.674 1.00 42.06 250 LYS A CA 1
ATOM 1987 C C . LYS A 1 250 ? -8.892 -2.554 -24.028 1.00 42.06 250 LYS A C 1
ATOM 1989 O O . LYS A 1 250 ? -9.651 -3.370 -24.531 1.00 42.06 250 LYS A O 1
ATOM 1994 N N . TRP A 1 251 ? -9.240 -1.829 -22.963 1.00 42.03 251 TRP A N 1
ATOM 1995 C CA . TRP A 1 251 ? -10.364 -2.127 -22.071 1.00 42.03 251 TRP A CA 1
ATOM 1996 C C . TRP A 1 251 ? -11.327 -0.955 -21.816 1.00 42.03 251 TRP A C 1
ATOM 1998 O O . TRP A 1 251 ? -12.167 -1.043 -20.925 1.00 42.03 251 TRP A O 1
ATOM 2008 N N . TYR A 1 252 ? -11.280 0.120 -22.617 1.00 36.69 252 TYR A N 1
ATOM 2009 C CA . TYR A 1 252 ? -12.253 1.233 -22.543 1.00 36.69 252 TYR A CA 1
ATOM 2010 C C . TYR A 1 252 ? -13.728 0.813 -22.752 1.00 36.69 252 TYR A C 1
ATOM 2012 O O . TYR A 1 252 ? -14.623 1.642 -22.622 1.00 36.69 252 TYR A O 1
ATOM 2020 N N . THR A 1 253 ? -14.005 -0.454 -23.058 1.00 41.16 253 THR A N 1
ATOM 2021 C CA . THR A 1 253 ? -15.352 -0.995 -23.275 1.00 41.16 253 THR A CA 1
ATOM 2022 C C . THR A 1 253 ? -16.075 -1.490 -22.017 1.00 41.16 253 THR A C 1
ATOM 2024 O O . THR A 1 253 ? -17.244 -1.827 -22.138 1.00 41.16 253 THR A O 1
ATOM 2027 N N . PHE A 1 254 ? -15.447 -1.533 -20.833 1.00 36.91 254 PHE A N 1
ATOM 2028 C CA . PHE A 1 254 ? -16.056 -2.151 -19.633 1.00 36.91 254 PHE A CA 1
ATOM 2029 C C . PHE A 1 254 ? -16.454 -1.187 -18.501 1.00 36.91 254 PHE A C 1
ATOM 2031 O O . PHE A 1 254 ? -16.968 -1.636 -17.484 1.00 36.91 254 PHE A O 1
ATOM 2038 N N . LEU A 1 255 ? -16.249 0.124 -18.666 1.00 35.19 255 LEU A N 1
ATOM 2039 C CA . LEU A 1 255 ? -16.674 1.152 -17.697 1.00 35.19 255 LEU A CA 1
ATOM 2040 C C . LEU A 1 255 ? -17.836 2.017 -18.228 1.00 35.19 255 LEU A C 1
ATOM 2042 O O . LEU A 1 255 ? -17.897 3.214 -17.950 1.00 35.19 255 LEU A O 1
ATOM 2046 N N . ARG A 1 256 ? -18.737 1.422 -19.017 1.00 33.88 256 ARG A N 1
ATOM 2047 C CA . ARG A 1 256 ? -20.058 1.988 -19.327 1.00 33.88 256 ARG A CA 1
ATOM 2048 C C . ARG A 1 256 ? -21.144 1.143 -18.692 1.00 33.88 256 ARG A C 1
ATOM 2050 O O . ARG A 1 256 ? -21.002 -0.096 -18.764 1.00 33.88 256 ARG A O 1
#